Protein AF-A0A949YXH3-F1 (afdb_monomer)

Nearest PDB structures (foldseek):
  6fhy-assembly1_A  TM=4.491E-01  e=3.174E-03  Photorhabdus asymbiotica
  5tik-assembly1_A  TM=2.363E-01  e=3.995E-01  Plasmodium falciparum 3D7
  5tik-assembly4_D  TM=2.570E-01  e=8.028E-01  Plasmodium falciparum 3D7
  5vaw-assembly1_A  TM=3.043E-01  e=2.404E+00  Escherichia coli
  9b45-assembly1_4  TM=2.241E-01  e=6.847E+00  Pseudomonas virus Pa193

Structure (mmCIF, N/CA/C/O backbone):
data_AF-A0A949YXH3-F1
#
_entry.id   AF-A0A949YXH3-F1
#
loop_
_atom_site.group_PDB
_atom_site.id
_atom_site.type_symbol
_atom_site.label_atom_id
_atom_site.label_alt_id
_atom_site.label_comp_id
_atom_site.label_asym_id
_atom_site.label_entity_id
_atom_site.label_seq_id
_atom_site.pdbx_PDB_ins_code
_atom_site.Cartn_x
_atom_site.Cartn_y
_atom_site.Cartn_z
_atom_site.occupancy
_atom_site.B_iso_or_equiv
_atom_site.auth_seq_id
_atom_site.auth_comp_id
_atom_site.auth_asym_id
_atom_site.auth_atom_id
_atom_site.pdbx_PDB_model_num
ATOM 1 N N . MET A 1 1 ? -26.489 -79.133 2.616 1.00 39.44 1 MET A N 1
ATOM 2 C CA . MET A 1 1 ? -25.535 -79.166 1.489 1.00 39.44 1 MET A CA 1
ATOM 3 C C . MET A 1 1 ? -24.830 -77.821 1.471 1.00 39.44 1 MET A C 1
ATOM 5 O O . MET A 1 1 ? -25.499 -76.800 1.529 1.00 39.44 1 MET A O 1
ATOM 9 N N . VAL A 1 2 ? -23.507 -77.860 1.588 1.00 42.06 2 VAL A N 1
ATOM 10 C CA . VAL A 1 2 ? -22.596 -76.738 1.857 1.00 42.06 2 VAL A CA 1
ATOM 11 C C . VAL A 1 2 ? -22.528 -75.800 0.648 1.00 42.06 2 VAL A C 1
ATOM 13 O O . VAL A 1 2 ? -22.359 -76.284 -0.466 1.00 42.06 2 VAL A O 1
ATOM 16 N N . ALA A 1 3 ? -22.613 -74.483 0.858 1.00 42.91 3 ALA A N 1
ATOM 17 C CA . ALA A 1 3 ? -22.234 -73.489 -0.146 1.00 42.91 3 ALA A CA 1
ATOM 18 C C . ALA A 1 3 ? -21.178 -72.547 0.448 1.00 42.91 3 ALA A C 1
ATOM 20 O O . ALA A 1 3 ? -21.369 -71.938 1.498 1.00 42.91 3 ALA A O 1
ATOM 21 N N . HIS A 1 4 ? -20.033 -72.545 -0.227 1.00 44.47 4 HIS A N 1
ATOM 22 C CA . HIS A 1 4 ? -18.761 -71.943 0.135 1.00 44.47 4 HIS A CA 1
ATOM 23 C C . HIS A 1 4 ? -18.796 -70.412 0.237 1.00 44.47 4 HIS A C 1
ATOM 25 O O . HIS A 1 4 ? -19.363 -69.729 -0.614 1.00 44.47 4 HIS A O 1
ATOM 31 N N . LEU A 1 5 ? -18.070 -69.896 1.236 1.00 44.31 5 LEU A N 1
ATOM 32 C CA . LEU A 1 5 ? -17.528 -68.539 1.259 1.00 44.31 5 LEU A CA 1
ATOM 33 C C . LEU A 1 5 ? -16.641 -68.298 0.026 1.00 44.31 5 LEU A C 1
ATOM 35 O O . LEU A 1 5 ? -15.725 -69.081 -0.229 1.00 44.31 5 LEU A O 1
ATOM 39 N N . ALA A 1 6 ? -16.834 -67.164 -0.647 1.00 51.53 6 ALA A N 1
ATOM 40 C CA . ALA A 1 6 ? -15.818 -66.552 -1.497 1.00 51.53 6 ALA A CA 1
ATOM 41 C C . ALA A 1 6 ? -15.397 -65.217 -0.866 1.00 51.53 6 ALA A C 1
ATOM 43 O O . ALA A 1 6 ? -16.169 -64.261 -0.794 1.00 51.53 6 ALA A O 1
ATOM 44 N N . SER A 1 7 ? -14.172 -65.196 -0.345 1.00 47.06 7 SER A N 1
ATOM 45 C CA . SER A 1 7 ? -13.479 -64.024 0.173 1.00 47.06 7 SER A CA 1
ATOM 46 C C . SER A 1 7 ? -12.950 -63.172 -0.985 1.00 47.06 7 SER A C 1
ATOM 48 O O . SER A 1 7 ? -12.217 -63.654 -1.844 1.00 47.06 7 SER A O 1
ATOM 50 N N . PHE A 1 8 ? -13.289 -61.883 -0.995 1.00 46.84 8 PHE A N 1
ATOM 51 C CA . PHE A 1 8 ? -12.644 -60.901 -1.869 1.00 46.84 8 PHE A CA 1
ATOM 52 C C . PHE A 1 8 ? -11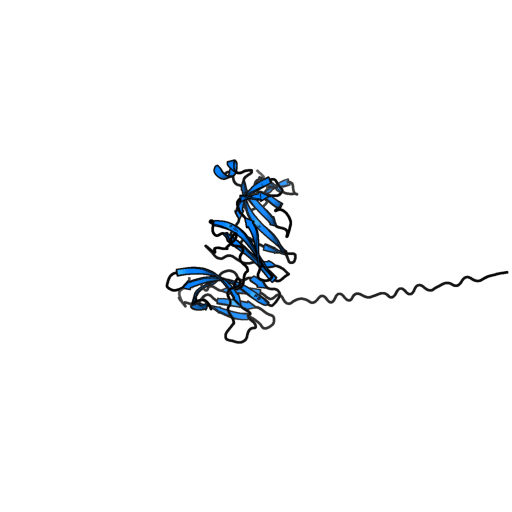.390 -60.339 -1.178 1.00 46.84 8 PHE A C 1
ATOM 54 O O . PHE A 1 8 ? -11.494 -59.863 -0.042 1.00 46.84 8 PHE A O 1
ATOM 61 N N . PRO A 1 9 ? -10.207 -60.351 -1.819 1.00 56.81 9 PRO A N 1
ATOM 62 C CA . PRO A 1 9 ? -9.032 -59.691 -1.274 1.00 56.81 9 PRO A CA 1
ATOM 63 C C . PRO A 1 9 ? -9.148 -58.171 -1.451 1.00 56.81 9 PRO A C 1
ATOM 65 O O . PRO A 1 9 ? -9.361 -57.659 -2.549 1.00 56.81 9 PRO A O 1
ATOM 68 N N . LYS A 1 10 ? -8.985 -57.442 -0.343 1.00 48.56 10 LYS A N 1
ATOM 69 C CA . LYS A 1 10 ? -8.836 -55.984 -0.313 1.00 48.56 10 LYS A CA 1
ATOM 70 C C . LYS A 1 10 ? -7.469 -55.612 -0.899 1.00 48.56 10 LYS A C 1
ATOM 72 O O . LYS A 1 10 ? -6.457 -55.739 -0.217 1.00 48.56 10 LYS A O 1
ATOM 77 N N . MET A 1 11 ? -7.433 -55.145 -2.145 1.00 49.81 11 MET A N 1
ATOM 78 C CA . MET A 1 11 ? -6.260 -54.474 -2.712 1.00 49.81 11 MET A CA 1
ATOM 79 C C . MET A 1 11 ? -6.281 -53.001 -2.283 1.00 49.81 11 MET A C 1
ATOM 81 O O . MET A 1 11 ? -6.922 -52.164 -2.911 1.00 49.81 11 MET A O 1
ATOM 85 N N . PHE A 1 12 ? -5.603 -52.685 -1.179 1.00 44.81 12 PHE A N 1
ATOM 86 C CA . PHE A 1 12 ? -5.239 -51.309 -0.846 1.00 44.81 12 PHE A CA 1
ATOM 87 C C . PHE A 1 12 ? -4.024 -50.920 -1.694 1.00 44.81 12 PHE A C 1
ATOM 89 O O . PHE A 1 12 ? -2.891 -51.271 -1.371 1.00 44.81 12 PHE A O 1
ATOM 96 N N . ALA A 1 13 ? -4.260 -50.219 -2.802 1.00 49.41 13 ALA A N 1
ATOM 97 C CA . ALA A 1 13 ? -3.207 -49.532 -3.536 1.00 49.41 13 ALA A CA 1
ATOM 98 C C . ALA A 1 13 ? -2.768 -48.307 -2.717 1.00 49.41 13 ALA A C 1
ATOM 100 O O . ALA A 1 13 ? -3.469 -47.296 -2.659 1.00 49.41 13 ALA A O 1
ATOM 101 N N . GLY A 1 14 ? -1.632 -48.424 -2.029 1.00 45.03 14 GLY A N 1
ATOM 102 C CA . GLY A 1 14 ? -0.992 -47.313 -1.334 1.00 45.03 14 GLY A CA 1
ATOM 103 C C . GLY A 1 14 ? -0.450 -46.300 -2.340 1.00 45.03 14 GLY A C 1
ATOM 104 O O . GLY A 1 14 ? 0.602 -46.517 -2.934 1.00 45.03 14 GLY A O 1
ATOM 105 N N . PHE A 1 15 ? -1.166 -45.193 -2.530 1.00 49.12 15 PHE A N 1
ATOM 106 C CA . PHE A 1 15 ? -0.639 -44.008 -3.201 1.00 49.12 15 PHE A CA 1
ATOM 107 C C . PHE A 1 15 ? 0.392 -43.347 -2.277 1.00 49.12 15 PHE A C 1
ATOM 109 O O . PHE A 1 15 ? 0.041 -42.659 -1.319 1.00 49.12 15 PHE A O 1
ATOM 116 N N . ALA A 1 16 ? 1.675 -43.579 -2.547 1.00 45.75 16 ALA A N 1
ATOM 117 C CA . ALA A 1 16 ? 2.755 -42.796 -1.966 1.00 45.75 16 ALA A CA 1
ATOM 118 C C . ALA A 1 16 ? 2.702 -41.382 -2.567 1.00 45.75 16 ALA A C 1
ATOM 120 O O . ALA A 1 16 ? 3.122 -41.158 -3.701 1.00 45.75 16 ALA A O 1
ATOM 121 N N . ILE A 1 17 ? 2.141 -40.431 -1.819 1.00 51.44 17 ILE A N 1
ATOM 122 C CA . ILE A 1 17 ? 2.206 -39.006 -2.147 1.00 51.44 17 ILE A CA 1
ATOM 123 C C . ILE A 1 17 ? 3.654 -38.563 -1.915 1.00 51.44 17 ILE A C 1
ATOM 125 O O . ILE A 1 17 ? 4.082 -38.343 -0.784 1.00 51.44 17 ILE A O 1
ATOM 129 N N . VAL A 1 18 ? 4.427 -38.469 -2.995 1.00 45.38 18 VAL A N 1
ATOM 130 C CA . VAL A 1 18 ? 5.741 -37.823 -2.989 1.00 45.38 18 VAL A CA 1
ATOM 131 C C . VAL A 1 18 ? 5.496 -36.318 -2.908 1.00 45.38 18 VAL A C 1
ATOM 133 O O . VAL A 1 18 ? 5.182 -35.673 -3.906 1.00 45.38 18 VAL A O 1
ATOM 136 N N . VAL A 1 19 ? 5.603 -35.754 -1.705 1.00 50.75 19 VAL A N 1
ATOM 137 C CA . VAL A 1 19 ? 5.634 -34.301 -1.504 1.00 50.75 19 VAL A CA 1
ATOM 138 C C . VAL A 1 19 ? 7.000 -33.811 -1.984 1.00 50.75 19 VAL A C 1
ATOM 140 O O . VAL A 1 19 ? 7.975 -33.809 -1.236 1.00 50.75 19 VAL A O 1
ATOM 143 N N . ILE A 1 20 ? 7.094 -33.447 -3.264 1.00 47.12 20 ILE A N 1
ATOM 144 C CA . ILE A 1 20 ? 8.247 -32.713 -3.788 1.00 47.12 20 ILE A CA 1
ATOM 145 C C . ILE A 1 20 ? 8.169 -31.312 -3.183 1.00 47.12 20 ILE A C 1
ATOM 147 O O . ILE A 1 20 ? 7.410 -30.464 -3.647 1.00 47.12 20 ILE A O 1
ATOM 151 N N . ALA A 1 21 ? 8.933 -31.080 -2.117 1.00 43.75 21 ALA A N 1
ATOM 152 C CA . ALA A 1 21 ? 9.175 -29.747 -1.590 1.00 43.75 21 ALA A CA 1
ATOM 153 C C . ALA A 1 21 ? 10.011 -28.966 -2.618 1.00 43.75 21 ALA A C 1
ATOM 155 O O . ALA A 1 21 ? 11.239 -28.964 -2.574 1.00 43.75 21 ALA A O 1
ATOM 156 N N . LEU A 1 22 ? 9.337 -28.347 -3.589 1.00 45.69 22 LEU A N 1
ATOM 157 C CA . LEU A 1 22 ? 9.920 -27.324 -4.447 1.00 45.69 22 LEU A CA 1
ATOM 158 C C . LEU A 1 22 ? 10.328 -26.159 -3.543 1.00 45.69 22 LEU A C 1
ATOM 160 O O . LEU A 1 22 ? 9.495 -25.366 -3.112 1.00 45.69 22 LEU A O 1
ATOM 164 N N . THR A 1 23 ? 11.616 -26.076 -3.221 1.00 46.25 23 THR A N 1
ATOM 165 C CA . THR A 1 23 ? 12.203 -24.886 -2.610 1.00 46.25 23 THR A CA 1
ATOM 166 C C . THR A 1 23 ? 12.128 -23.770 -3.643 1.00 46.25 23 THR A C 1
ATOM 168 O O . THR A 1 23 ? 12.978 -23.674 -4.529 1.00 46.25 23 THR A O 1
ATOM 171 N N . VAL A 1 24 ? 11.062 -22.974 -3.587 1.00 55.22 24 VAL A N 1
ATOM 172 C CA . VAL A 1 24 ? 10.904 -21.798 -4.440 1.00 55.22 24 VAL A CA 1
ATOM 173 C C . VAL A 1 24 ? 12.026 -20.837 -4.058 1.00 55.22 24 VAL A C 1
ATOM 175 O O . VAL A 1 24 ? 12.101 -20.393 -2.913 1.00 55.22 24 VAL A O 1
ATOM 178 N N . ALA A 1 25 ? 12.963 -20.594 -4.975 1.00 60.50 25 ALA A N 1
ATOM 179 C CA . ALA A 1 25 ? 14.026 -19.632 -4.733 1.00 60.50 25 ALA A CA 1
ATOM 180 C C . ALA A 1 25 ? 13.387 -18.262 -4.476 1.00 60.50 25 ALA A C 1
ATOM 182 O O . ALA A 1 25 ? 12.620 -17.774 -5.307 1.00 60.50 25 ALA A O 1
ATOM 183 N N . ALA A 1 26 ? 13.670 -17.673 -3.315 1.00 71.56 26 ALA A N 1
ATOM 184 C CA . ALA A 1 26 ? 13.090 -16.398 -2.930 1.00 71.56 26 ALA A CA 1
ATOM 185 C C . ALA A 1 26 ? 13.666 -15.284 -3.818 1.00 71.56 26 ALA A C 1
ATOM 187 O O . ALA A 1 26 ? 14.864 -14.999 -3.785 1.00 71.56 26 ALA A O 1
ATOM 188 N N . ALA A 1 27 ? 12.815 -14.693 -4.654 1.00 77.19 27 ALA A N 1
ATOM 189 C CA . ALA A 1 27 ? 13.126 -13.469 -5.375 1.00 77.19 27 ALA A CA 1
ATOM 190 C C . ALA A 1 27 ? 12.817 -12.261 -4.477 1.00 77.19 27 ALA A C 1
ATOM 192 O O . ALA A 1 27 ? 11.880 -12.288 -3.678 1.00 77.19 27 ALA A O 1
ATOM 193 N N . HIS A 1 28 ? 13.626 -11.209 -4.589 1.00 86.25 28 HIS A N 1
ATOM 194 C CA . HIS A 1 28 ? 13.533 -10.021 -3.736 1.00 86.25 28 HIS A CA 1
ATOM 195 C C . HIS A 1 28 ? 13.731 -8.747 -4.553 1.00 86.25 28 HIS A C 1
ATOM 197 O O . HIS A 1 28 ? 14.464 -8.754 -5.538 1.00 86.25 28 HIS A O 1
ATOM 203 N N . ALA A 1 29 ? 13.141 -7.639 -4.110 1.00 85.56 29 ALA A N 1
ATOM 204 C CA . ALA A 1 29 ? 13.373 -6.320 -4.687 1.00 85.56 29 ALA A CA 1
ATOM 205 C C . ALA A 1 29 ? 13.578 -5.274 -3.599 1.00 85.56 29 ALA A C 1
ATOM 207 O O . ALA A 1 29 ? 13.014 -5.379 -2.510 1.00 85.56 29 ALA A O 1
ATOM 208 N N . PHE A 1 30 ? 14.423 -4.291 -3.889 1.00 89.69 30 PHE A N 1
ATOM 209 C CA . PHE A 1 30 ? 14.782 -3.231 -2.955 1.00 89.69 30 PHE A CA 1
ATOM 210 C C . PHE A 1 30 ? 15.324 -2.011 -3.702 1.00 89.69 30 PHE A C 1
ATOM 212 O O . PHE A 1 30 ? 15.808 -2.113 -4.832 1.00 89.69 30 PHE A O 1
ATOM 219 N N . VAL A 1 31 ? 15.239 -0.851 -3.056 1.00 84.12 31 VAL A N 1
ATOM 220 C CA . VAL A 1 31 ? 15.798 0.412 -3.547 1.00 84.12 31 VAL A CA 1
ATOM 221 C C . VAL A 1 31 ? 17.093 0.696 -2.797 1.00 84.12 31 VAL A C 1
ATOM 223 O O . VAL A 1 31 ? 17.155 0.531 -1.579 1.00 84.12 31 VAL A O 1
ATOM 226 N N . ILE A 1 32 ? 18.130 1.109 -3.525 1.00 83.81 32 ILE A N 1
ATOM 227 C CA . ILE A 1 32 ? 19.369 1.626 -2.939 1.00 83.81 32 ILE A CA 1
ATOM 228 C C . ILE A 1 32 ? 19.415 3.130 -3.190 1.00 83.81 32 ILE A C 1
ATOM 230 O O . ILE A 1 32 ? 19.441 3.555 -4.347 1.00 83.81 32 ILE A O 1
ATOM 234 N N . THR A 1 33 ? 19.481 3.897 -2.105 1.00 81.56 33 THR A N 1
ATOM 235 C CA . THR A 1 33 ? 19.738 5.341 -2.108 1.00 81.56 33 THR A CA 1
ATOM 236 C C . THR A 1 33 ? 21.110 5.571 -1.473 1.00 81.56 33 THR A C 1
ATOM 238 O O . THR A 1 33 ? 21.260 5.374 -0.267 1.00 81.56 33 THR A O 1
ATOM 241 N N . PRO A 1 34 ? 22.151 5.867 -2.262 1.00 74.44 34 PRO A N 1
ATOM 242 C CA . PRO A 1 34 ? 23.482 6.110 -1.726 1.00 74.44 34 PRO A CA 1
ATOM 243 C C . PRO A 1 34 ? 23.567 7.516 -1.118 1.00 74.44 34 PRO A C 1
ATOM 245 O O . PRO A 1 34 ? 23.634 8.503 -1.845 1.00 74.44 34 PRO A O 1
ATOM 248 N N . ASP A 1 35 ? 23.619 7.598 0.212 1.00 69.19 35 ASP A N 1
ATOM 249 C CA . ASP A 1 35 ? 23.859 8.855 0.927 1.00 69.19 35 ASP A CA 1
ATOM 250 C C . ASP A 1 35 ? 25.365 9.059 1.160 1.00 69.19 35 ASP A C 1
ATOM 252 O O . ASP A 1 35 ? 26.044 8.279 1.834 1.00 69.19 35 ASP A O 1
ATOM 256 N N . GLY A 1 36 ? 25.917 10.116 0.564 1.00 55.28 36 GLY A N 1
ATOM 257 C CA . GLY A 1 36 ? 27.339 10.450 0.617 1.00 55.28 36 GLY A CA 1
ATOM 258 C C . GLY A 1 36 ? 27.732 11.265 1.850 1.00 55.28 36 GLY A C 1
ATOM 259 O O . GLY A 1 36 ? 28.230 12.375 1.697 1.00 55.28 36 GLY A O 1
ATOM 260 N N . GLU A 1 37 ? 27.556 10.751 3.070 1.00 56.97 37 GLU A N 1
ATOM 261 C CA . GLU A 1 37 ? 27.911 11.519 4.284 1.00 56.97 37 GLU A CA 1
ATOM 262 C C . GLU A 1 37 ? 29.432 11.696 4.506 1.00 56.97 37 GLU A C 1
ATOM 264 O O . GLU A 1 37 ? 29.833 12.537 5.305 1.00 56.97 37 GLU A O 1
ATOM 269 N N . ASN A 1 38 ? 30.307 10.977 3.783 1.00 55.44 38 ASN A N 1
ATOM 270 C CA . ASN A 1 38 ? 31.750 10.916 4.094 1.00 55.44 38 ASN A CA 1
ATOM 271 C C . ASN A 1 38 ? 32.718 11.303 2.950 1.00 55.44 38 ASN A C 1
ATOM 273 O O . ASN A 1 38 ? 33.804 10.738 2.831 1.00 55.44 38 ASN A O 1
ATOM 277 N N . GLY A 1 39 ? 32.389 12.318 2.142 1.00 48.25 39 GLY A N 1
ATOM 278 C CA . GLY A 1 39 ? 33.428 13.107 1.446 1.00 48.25 39 GLY A CA 1
ATOM 279 C C . GLY A 1 39 ? 33.761 12.750 -0.008 1.00 48.25 39 GLY A C 1
ATOM 280 O O . GLY A 1 39 ? 34.702 13.313 -0.564 1.00 48.25 39 GLY A O 1
ATOM 281 N N . LEU A 1 40 ? 32.965 11.909 -0.667 1.00 47.56 40 LEU A N 1
ATOM 282 C CA . LEU A 1 40 ? 32.889 11.897 -2.129 1.00 47.56 40 LEU A CA 1
ATOM 283 C C . LEU A 1 40 ? 31.408 11.976 -2.508 1.00 47.56 40 LEU A C 1
ATOM 285 O O . LEU A 1 40 ? 30.709 10.965 -2.502 1.00 47.56 40 LEU A O 1
ATOM 289 N N . HIS A 1 41 ? 30.919 13.193 -2.771 1.00 52.75 41 HIS A N 1
ATOM 290 C CA . HIS A 1 41 ? 29.557 13.438 -3.260 1.00 52.75 41 HIS A CA 1
ATOM 291 C C . HIS A 1 41 ? 29.462 12.943 -4.705 1.00 52.75 41 HIS A C 1
ATOM 293 O O . HIS A 1 41 ? 29.550 13.711 -5.660 1.00 52.75 41 HIS A O 1
ATOM 299 N N . VAL A 1 42 ? 29.394 11.625 -4.874 1.00 56.34 42 VAL A N 1
ATOM 300 C CA . VAL A 1 42 ? 29.001 11.018 -6.139 1.00 56.34 42 VAL A CA 1
ATOM 301 C C . VAL A 1 42 ? 27.483 11.001 -6.112 1.00 56.34 42 VAL A C 1
ATOM 303 O O . VAL A 1 42 ? 26.901 10.161 -5.428 1.00 56.34 42 VAL A O 1
ATOM 306 N N . GLU A 1 43 ? 26.857 11.936 -6.830 1.00 62.66 43 GLU A N 1
ATOM 307 C CA . GLU A 1 43 ? 25.410 11.950 -7.083 1.00 62.66 43 GLU A CA 1
ATOM 308 C C . GLU A 1 43 ? 25.035 10.703 -7.882 1.00 62.66 43 GLU A C 1
ATOM 310 O O . GLU A 1 43 ? 24.920 10.709 -9.106 1.00 62.66 43 GLU A O 1
ATOM 315 N N . THR A 1 44 ? 24.929 9.581 -7.182 1.00 71.12 44 THR A N 1
ATOM 316 C CA . THR A 1 44 ? 24.483 8.332 -7.770 1.00 71.12 44 THR A CA 1
ATOM 317 C C . THR A 1 44 ? 22.967 8.306 -7.613 1.00 71.12 44 THR A C 1
ATOM 319 O O . THR A 1 44 ? 22.483 8.406 -6.485 1.00 71.12 44 THR A O 1
ATOM 322 N N . PRO A 1 45 ? 22.203 8.209 -8.712 1.00 81.94 45 PRO A N 1
ATOM 323 C CA . PRO A 1 45 ? 20.751 8.190 -8.633 1.00 81.94 45 PRO A CA 1
ATOM 324 C C . PRO A 1 45 ? 20.277 6.985 -7.818 1.00 81.94 45 PRO A C 1
ATOM 326 O O . PRO A 1 45 ? 20.845 5.892 -7.930 1.00 81.94 45 PRO A O 1
ATOM 329 N N . SER A 1 46 ? 19.211 7.166 -7.033 1.00 88.81 46 SER A N 1
ATOM 330 C CA . SER A 1 46 ? 18.531 6.046 -6.386 1.00 88.81 46 SER A CA 1
ATOM 331 C C . SER A 1 46 ? 18.082 5.052 -7.450 1.00 88.81 46 SER A C 1
ATOM 333 O O . SER A 1 46 ? 17.555 5.439 -8.497 1.00 88.81 46 SER A O 1
ATOM 335 N N . ALA A 1 47 ? 18.292 3.766 -7.196 1.00 93.19 47 ALA A N 1
ATOM 336 C CA . ALA A 1 47 ? 17.999 2.723 -8.168 1.00 93.19 47 ALA A CA 1
ATOM 337 C C . ALA A 1 47 ? 17.223 1.563 -7.552 1.00 93.19 47 ALA A C 1
ATOM 339 O O . ALA A 1 47 ? 17.474 1.149 -6.419 1.00 93.19 47 ALA A O 1
ATOM 340 N N . LEU A 1 48 ? 16.282 1.040 -8.335 1.00 93.44 48 LEU A N 1
ATOM 341 C CA . LEU A 1 48 ? 15.500 -0.147 -8.029 1.00 93.44 48 LEU A CA 1
ATOM 342 C C . LEU A 1 48 ? 16.241 -1.374 -8.555 1.00 93.44 48 LEU A C 1
ATOM 344 O O . LEU A 1 48 ? 16.576 -1.453 -9.742 1.00 93.44 48 LEU A O 1
ATOM 348 N N . TYR A 1 49 ? 16.450 -2.345 -7.675 1.00 93.50 49 TYR A N 1
ATOM 349 C CA . TYR A 1 49 ? 17.091 -3.609 -7.998 1.00 93.50 49 TYR A CA 1
ATOM 350 C C . TYR A 1 49 ? 16.146 -4.783 -7.755 1.00 93.50 49 TYR A C 1
ATOM 352 O O . TYR A 1 49 ? 15.348 -4.778 -6.817 1.00 93.50 49 TYR A O 1
ATOM 360 N N . ALA A 1 50 ? 16.296 -5.812 -8.584 1.00 92.62 50 ALA A N 1
ATOM 361 C CA . ALA A 1 50 ? 15.683 -7.121 -8.415 1.00 92.62 50 ALA A CA 1
ATOM 362 C C . ALA A 1 50 ? 16.781 -8.171 -8.225 1.00 92.62 50 ALA A C 1
ATOM 364 O O . ALA A 1 50 ? 17.771 -8.188 -8.958 1.00 92.62 50 ALA A O 1
ATOM 365 N N . SER A 1 51 ? 16.604 -9.061 -7.257 1.00 90.06 51 SER A N 1
ATOM 366 C CA . SER A 1 51 ? 17.475 -10.203 -7.001 1.00 90.06 51 SER A CA 1
ATOM 367 C C . SER A 1 51 ? 16.747 -11.495 -7.346 1.00 90.06 51 SER A C 1
ATOM 369 O O . SER A 1 51 ? 15.610 -11.715 -6.925 1.00 90.06 51 SER A O 1
ATOM 371 N N . SER A 1 52 ? 17.418 -12.352 -8.112 1.00 87.56 52 SER A N 1
ATOM 372 C CA . SER A 1 52 ? 16.930 -13.668 -8.523 1.00 87.56 52 SER A CA 1
ATOM 373 C C . SER A 1 52 ? 18.055 -14.704 -8.450 1.00 87.56 52 SER A C 1
ATOM 375 O O . SER A 1 52 ? 19.2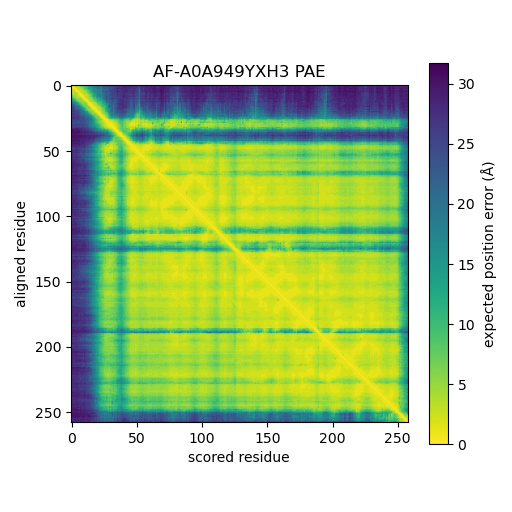05 -14.378 -8.154 1.00 87.56 52 SER A O 1
ATOM 377 N N . THR A 1 53 ? 17.765 -15.956 -8.807 1.00 84.94 53 THR A N 1
ATOM 378 C CA . THR A 1 53 ? 18.792 -17.005 -8.954 1.00 84.94 53 THR A CA 1
ATOM 379 C C . THR A 1 53 ? 19.858 -16.679 -10.004 1.00 84.94 53 THR A C 1
ATOM 381 O O . THR A 1 53 ? 20.943 -17.253 -9.962 1.00 84.94 53 THR A O 1
ATOM 384 N N . LYS A 1 54 ? 19.583 -15.747 -10.928 1.00 85.25 54 LYS A N 1
ATOM 385 C CA . LYS A 1 54 ? 20.539 -15.260 -11.936 1.00 85.25 54 LYS A CA 1
ATOM 386 C C . LYS A 1 54 ? 21.446 -14.139 -11.413 1.00 85.25 54 LYS A C 1
ATOM 388 O O . LYS A 1 54 ? 22.339 -13.702 -12.132 1.00 85.25 54 LYS A O 1
ATOM 393 N N . GLY A 1 55 ? 21.221 -13.679 -10.182 1.00 88.12 55 GLY A N 1
ATOM 394 C CA . GLY A 1 55 ? 21.939 -12.576 -9.557 1.00 88.12 55 GLY A CA 1
ATOM 395 C C . GLY A 1 55 ? 21.100 -11.305 -9.428 1.00 88.12 55 GLY A C 1
ATOM 396 O O . GLY A 1 55 ? 19.875 -11.311 -9.585 1.00 88.12 55 GLY A O 1
ATOM 397 N N . LEU A 1 56 ? 21.793 -10.214 -9.109 1.00 90.62 56 LEU A N 1
ATOM 398 C CA . LEU A 1 56 ? 21.224 -8.888 -8.906 1.00 90.62 56 LEU A CA 1
ATOM 399 C C . LEU A 1 56 ? 21.152 -8.124 -10.234 1.00 90.62 56 LEU A C 1
ATOM 401 O O . LEU A 1 56 ? 22.150 -8.014 -10.941 1.00 90.62 56 LEU A O 1
ATOM 405 N N . THR A 1 57 ? 19.989 -7.560 -10.549 1.00 90.19 57 THR A N 1
ATOM 406 C CA . THR A 1 57 ? 19.739 -6.784 -11.770 1.00 90.19 57 THR A CA 1
ATOM 407 C C . THR A 1 57 ? 19.230 -5.395 -11.405 1.00 90.19 57 THR A C 1
ATOM 409 O O . THR A 1 57 ? 18.278 -5.266 -10.636 1.00 90.19 57 THR A O 1
ATOM 412 N N . LYS A 1 58 ? 19.846 -4.346 -11.967 1.00 92.31 58 LYS A N 1
ATOM 413 C CA . LYS A 1 58 ? 19.302 -2.984 -11.895 1.00 92.31 58 LYS A CA 1
ATOM 414 C C . LYS A 1 58 ? 18.113 -2.885 -12.846 1.00 92.31 58 LYS A C 1
ATOM 416 O O . LYS A 1 58 ? 18.283 -3.070 -14.047 1.00 92.31 58 LYS A O 1
ATOM 421 N N . VAL A 1 59 ? 16.939 -2.583 -12.307 1.00 92.94 59 VAL A N 1
ATOM 422 C CA . VAL A 1 59 ? 15.686 -2.506 -13.068 1.00 92.94 59 VAL A CA 1
ATOM 423 C C . VAL A 1 59 ? 15.498 -1.103 -13.638 1.00 92.94 59 VAL A C 1
ATOM 425 O O . VAL A 1 59 ? 15.264 -0.939 -14.833 1.00 92.94 59 VAL A O 1
ATOM 428 N N . LEU A 1 60 ? 15.642 -0.079 -12.793 1.00 94.44 60 LEU A N 1
ATOM 429 C CA . LEU A 1 60 ? 15.513 1.335 -13.160 1.00 94.44 60 LEU A CA 1
ATOM 430 C C . LEU A 1 60 ? 16.188 2.236 -12.117 1.00 94.44 60 LEU A C 1
ATOM 432 O O . LEU A 1 60 ? 16.642 1.765 -11.077 1.00 94.44 60 LEU A O 1
ATOM 436 N N . GLU A 1 61 ? 16.269 3.530 -12.407 1.00 94.56 61 GLU A N 1
ATOM 437 C CA . GLU A 1 61 ? 16.870 4.551 -11.540 1.00 94.56 61 GLU A CA 1
ATOM 438 C C . GLU A 1 61 ? 16.080 5.866 -11.633 1.00 94.56 61 GLU A C 1
ATOM 440 O O . GLU A 1 61 ? 15.262 6.037 -12.545 1.00 94.56 61 GLU A O 1
ATOM 445 N N . THR A 1 62 ? 16.300 6.791 -10.700 1.00 94.44 62 THR A N 1
ATOM 446 C CA . THR A 1 62 ? 15.752 8.152 -10.792 1.00 94.44 62 THR A CA 1
ATOM 447 C C . THR A 1 62 ? 16.268 8.866 -12.052 1.00 94.44 62 THR A C 1
ATOM 449 O O . THR A 1 62 ? 17.281 8.501 -12.645 1.00 94.44 62 THR A O 1
ATOM 452 N N . GLY A 1 63 ? 15.509 9.840 -12.552 1.00 94.19 63 GLY A N 1
ATOM 453 C CA . GLY A 1 63 ? 15.729 10.496 -13.844 1.00 94.19 63 GLY A CA 1
ATOM 454 C C . GLY A 1 63 ? 15.181 9.724 -15.053 1.00 94.19 63 GLY A C 1
ATOM 455 O O . GLY A 1 63 ? 15.144 10.259 -16.161 1.00 94.19 63 GLY A O 1
ATOM 456 N N . LYS A 1 64 ? 14.707 8.477 -14.892 1.00 94.25 64 LYS A N 1
ATOM 457 C CA . LYS A 1 64 ? 14.020 7.766 -15.985 1.00 94.25 64 LYS A CA 1
ATOM 458 C C . LYS A 1 64 ? 12.669 8.408 -16.292 1.00 94.25 64 LYS A C 1
ATOM 460 O O . LYS A 1 64 ? 11.929 8.792 -15.389 1.00 94.25 64 LYS A O 1
ATOM 465 N N . ARG A 1 65 ? 12.334 8.483 -17.582 1.00 94.19 65 ARG A N 1
ATOM 466 C CA . ARG A 1 65 ? 11.039 8.988 -18.055 1.00 94.19 65 ARG A CA 1
ATOM 467 C C . ARG A 1 65 ? 9.928 7.968 -17.845 1.00 94.19 65 ARG A C 1
ATOM 469 O O . ARG A 1 65 ? 10.138 6.778 -18.072 1.00 94.19 65 ARG A O 1
ATOM 476 N N . VAL A 1 66 ? 8.741 8.453 -17.489 1.00 93.44 66 VAL A N 1
ATOM 477 C CA . VAL A 1 66 ? 7.535 7.622 -17.343 1.00 93.44 66 VAL A CA 1
ATOM 478 C C . VAL A 1 66 ? 6.606 7.749 -18.567 1.00 93.44 66 VAL A C 1
ATOM 480 O O . VAL A 1 66 ? 6.615 8.794 -19.223 1.00 93.44 66 VAL A O 1
ATOM 483 N N . PRO A 1 67 ? 5.780 6.731 -18.894 1.00 84.31 67 PRO A N 1
ATOM 484 C CA . PRO A 1 67 ? 4.942 6.721 -20.105 1.00 84.31 67 PRO A CA 1
ATOM 485 C C . PRO A 1 67 ? 3.969 7.901 -20.252 1.00 84.31 67 PRO A C 1
ATOM 487 O O . PRO A 1 67 ? 3.671 8.317 -21.367 1.00 84.31 67 PRO A O 1
ATOM 490 N N . ALA A 1 68 ? 3.499 8.467 -19.139 1.00 84.44 68 ALA A N 1
ATOM 491 C CA . ALA A 1 68 ? 2.586 9.613 -19.110 1.00 84.44 68 ALA A CA 1
ATOM 492 C C . ALA A 1 68 ? 3.307 10.974 -18.979 1.00 84.44 68 ALA A C 1
ATOM 494 O O . ALA A 1 68 ? 2.689 11.982 -18.629 1.00 84.44 68 ALA A O 1
ATOM 495 N N . GLY A 1 69 ? 4.613 11.003 -19.259 1.00 90.31 69 GLY A N 1
ATOM 496 C CA . GLY A 1 69 ? 5.450 12.196 -19.186 1.00 90.31 69 GLY A CA 1
ATOM 497 C C . GLY A 1 69 ? 5.970 12.501 -17.780 1.00 90.31 69 GLY A C 1
ATOM 498 O O . GLY A 1 69 ? 5.403 12.085 -16.771 1.00 90.31 69 GLY A O 1
ATOM 499 N N . GLY A 1 70 ? 7.065 13.258 -17.737 1.00 95.06 70 GLY A N 1
ATOM 500 C CA . GLY A 1 70 ? 7.832 13.512 -16.522 1.00 95.06 70 GLY A CA 1
ATOM 501 C C . GLY A 1 70 ? 8.941 12.488 -16.286 1.00 95.06 70 GLY A C 1
ATOM 502 O O . GLY A 1 70 ? 9.133 11.551 -17.067 1.00 95.06 70 GLY A O 1
ATOM 503 N N . GLU A 1 71 ? 9.683 12.701 -15.206 1.00 96.94 71 GLU A N 1
ATOM 504 C CA . GLU A 1 71 ? 10.835 11.898 -14.797 1.00 96.94 71 GLU A CA 1
ATOM 505 C C . GLU A 1 71 ? 10.680 11.450 -13.343 1.00 96.94 71 GLU A C 1
ATOM 507 O O . GLU A 1 71 ? 10.102 12.164 -12.520 1.00 96.94 71 GLU A O 1
ATOM 512 N N . ILE A 1 72 ? 11.179 10.257 -13.027 1.00 97.06 72 ILE A N 1
ATOM 513 C CA . ILE A 1 72 ? 11.175 9.724 -11.664 1.00 97.06 72 ILE A CA 1
ATOM 514 C C . ILE A 1 72 ? 12.129 10.565 -10.809 1.00 97.06 72 ILE A C 1
ATOM 516 O O . ILE A 1 72 ? 13.338 10.530 -11.010 1.00 97.06 72 ILE A O 1
ATOM 520 N N . ALA A 1 73 ? 11.590 11.305 -9.850 1.00 96.56 73 ALA A N 1
ATOM 521 C CA . ALA A 1 73 ? 12.350 12.070 -8.871 1.00 96.56 73 ALA A CA 1
ATOM 522 C C . ALA A 1 73 ? 12.727 11.227 -7.642 1.00 96.56 73 ALA A C 1
ATOM 524 O O . ALA A 1 73 ? 13.793 11.440 -7.078 1.00 96.56 73 ALA A O 1
ATOM 525 N N . ASP A 1 74 ? 11.874 10.274 -7.251 1.00 96.44 74 ASP A N 1
ATOM 526 C CA . ASP A 1 74 ? 12.109 9.383 -6.108 1.00 96.44 74 ASP A CA 1
ATOM 527 C C . ASP A 1 74 ? 11.424 8.020 -6.302 1.00 96.44 74 ASP A C 1
ATOM 529 O O . ASP A 1 74 ? 10.445 7.901 -7.049 1.00 96.44 74 ASP A O 1
ATOM 533 N N . LEU A 1 75 ? 11.941 6.997 -5.623 1.00 96.25 75 LEU A N 1
ATOM 534 C CA . LEU A 1 75 ? 11.471 5.615 -5.662 1.00 96.25 75 LEU A CA 1
ATOM 535 C C . LEU A 1 75 ? 10.983 5.189 -4.276 1.00 96.25 75 LEU A C 1
ATOM 537 O O . LEU A 1 75 ? 11.743 5.174 -3.313 1.00 96.25 75 LEU A O 1
ATOM 541 N N . GLY A 1 76 ? 9.714 4.804 -4.197 1.00 94.50 76 GLY A N 1
ATOM 542 C CA . GLY A 1 76 ? 9.110 4.216 -3.009 1.00 94.50 76 GLY A CA 1
ATOM 543 C C . GLY A 1 76 ? 9.465 2.742 -2.834 1.00 94.50 76 GLY A C 1
ATOM 544 O O . GLY A 1 76 ? 10.184 2.137 -3.635 1.00 94.50 76 GLY A O 1
ATOM 545 N N . ASN A 1 77 ? 8.920 2.138 -1.781 1.00 93.19 77 ASN A N 1
ATOM 546 C CA . ASN A 1 77 ? 9.176 0.731 -1.484 1.00 93.19 77 ASN A CA 1
ATOM 547 C C . ASN A 1 77 ? 8.528 -0.187 -2.539 1.00 93.19 77 ASN A C 1
ATOM 549 O O . ASN A 1 77 ? 7.311 -0.104 -2.744 1.00 93.19 77 ASN A O 1
ATOM 553 N N . PRO A 1 78 ? 9.297 -1.084 -3.185 1.00 95.75 78 PRO A N 1
ATOM 554 C CA . PRO A 1 78 ? 8.752 -2.018 -4.152 1.00 95.75 78 PRO A CA 1
ATOM 555 C C . PRO A 1 78 ? 8.119 -3.228 -3.469 1.00 95.75 78 PRO A C 1
ATOM 557 O O . PRO A 1 78 ? 8.563 -3.674 -2.410 1.00 95.75 78 PRO A O 1
ATOM 560 N N . ALA A 1 79 ? 7.135 -3.811 -4.139 1.00 95.12 79 ALA A N 1
ATOM 561 C CA . ALA A 1 79 ? 6.606 -5.130 -3.852 1.00 95.12 79 ALA A CA 1
ATOM 562 C C . ALA A 1 79 ? 6.729 -6.020 -5.095 1.00 95.12 79 ALA A C 1
ATOM 564 O O . ALA A 1 79 ? 6.623 -5.551 -6.230 1.00 95.12 79 ALA A O 1
ATOM 565 N N . LEU A 1 80 ? 6.990 -7.304 -4.863 1.00 94.69 80 LEU A N 1
ATOM 566 C CA . LEU A 1 80 ? 7.162 -8.312 -5.903 1.00 94.69 80 LEU A CA 1
ATOM 567 C C . LEU A 1 80 ? 5.886 -9.145 -6.014 1.00 94.69 80 LEU A C 1
ATOM 569 O O . LEU A 1 80 ? 5.448 -9.735 -5.026 1.00 94.69 80 LEU A O 1
ATOM 573 N N . ALA A 1 81 ? 5.313 -9.194 -7.211 1.00 94.88 81 ALA A N 1
ATOM 574 C CA . ALA A 1 81 ? 4.163 -10.020 -7.524 1.00 94.88 81 ALA A CA 1
ATOM 575 C C . ALA A 1 81 ? 4.564 -11.476 -7.840 1.00 94.88 81 ALA A C 1
ATOM 577 O O . ALA A 1 81 ? 5.725 -11.741 -8.172 1.00 94.88 81 ALA A O 1
ATOM 578 N N . PRO A 1 82 ? 3.626 -12.443 -7.743 1.00 91.75 82 PRO A N 1
ATOM 579 C CA . PRO A 1 82 ? 3.913 -13.860 -7.987 1.00 91.75 82 PRO A CA 1
ATOM 580 C C . PRO A 1 82 ? 4.462 -14.177 -9.385 1.00 91.75 82 PRO A C 1
ATOM 582 O O . PRO A 1 82 ? 5.199 -15.147 -9.552 1.00 91.75 82 PRO A O 1
ATOM 585 N N . ASP A 1 83 ? 4.118 -13.368 -10.385 1.00 91.69 83 ASP A N 1
ATOM 586 C CA . ASP A 1 83 ? 4.590 -13.483 -11.769 1.00 91.69 83 ASP A CA 1
ATOM 587 C C . ASP A 1 83 ? 5.999 -12.889 -11.988 1.00 91.69 83 ASP A C 1
ATOM 589 O O . ASP A 1 83 ? 6.559 -13.005 -13.077 1.00 91.69 83 ASP A O 1
ATOM 593 N N . GLY A 1 84 ? 6.598 -12.292 -10.953 1.00 92.44 84 GLY A N 1
ATOM 594 C CA . GLY A 1 84 ? 7.905 -11.640 -11.009 1.00 92.44 84 GLY A CA 1
ATOM 595 C C . GLY A 1 84 ? 7.848 -10.141 -11.308 1.00 92.44 84 GLY A C 1
ATOM 596 O O . GLY A 1 84 ? 8.891 -9.483 -11.286 1.00 92.44 84 GLY A O 1
ATOM 597 N N . THR A 1 85 ? 6.659 -9.596 -11.554 1.00 94.56 85 THR A N 1
ATOM 598 C CA . THR A 1 85 ? 6.446 -8.172 -11.798 1.00 94.56 85 THR A CA 1
ATOM 599 C C . THR A 1 85 ? 6.703 -7.361 -10.526 1.00 94.56 85 THR A C 1
ATOM 601 O O . THR A 1 85 ? 6.346 -7.767 -9.419 1.00 94.56 85 THR A O 1
ATOM 604 N N . LEU A 1 86 ? 7.330 -6.193 -10.662 1.00 96.25 86 LEU A N 1
ATOM 605 C CA . LEU A 1 86 ? 7.533 -5.251 -9.564 1.00 96.25 86 LEU A CA 1
ATOM 606 C C . LEU A 1 86 ? 6.508 -4.130 -9.623 1.00 96.25 86 LEU A C 1
ATOM 608 O O . LEU A 1 86 ? 6.369 -3.467 -10.648 1.00 96.25 86 LEU A O 1
ATOM 612 N N . VAL A 1 87 ? 5.870 -3.865 -8.489 1.00 97.00 87 VAL A N 1
ATOM 613 C CA . VAL A 1 87 ? 4.947 -2.745 -8.298 1.00 97.00 87 VAL A CA 1
ATOM 614 C C . VAL A 1 87 ? 5.518 -1.830 -7.227 1.00 97.00 87 VAL A C 1
ATOM 616 O O . VAL A 1 87 ? 5.994 -2.301 -6.197 1.00 97.00 87 VAL A O 1
ATOM 619 N N . PHE A 1 88 ? 5.509 -0.521 -7.452 1.00 96.88 88 PHE A N 1
ATOM 620 C CA . PHE A 1 88 ? 6.116 0.435 -6.527 1.00 96.88 88 PHE A CA 1
ATOM 621 C C . PHE A 1 88 ? 5.493 1.827 -6.655 1.00 96.88 88 PHE A C 1
ATOM 623 O O . PHE A 1 88 ? 4.960 2.207 -7.701 1.00 96.88 88 PHE A O 1
ATOM 630 N N . GLY A 1 89 ? 5.566 2.600 -5.572 1.00 96.38 89 GLY A N 1
ATOM 631 C CA . GLY A 1 89 ? 5.318 4.036 -5.620 1.00 96.38 89 GLY A CA 1
ATOM 632 C C . GLY A 1 89 ? 6.499 4.763 -6.260 1.00 96.38 89 GLY A C 1
ATOM 633 O O . GLY A 1 89 ? 7.646 4.423 -5.993 1.00 96.38 89 GLY A O 1
ATOM 634 N N . ALA A 1 90 ? 6.253 5.786 -7.071 1.00 97.38 90 ALA A N 1
ATOM 635 C CA . ALA A 1 90 ? 7.297 6.668 -7.588 1.00 97.38 90 ALA A CA 1
ATOM 636 C C . ALA A 1 90 ? 6.852 8.126 -7.519 1.00 97.38 90 ALA A C 1
ATOM 638 O O . ALA A 1 90 ? 5.741 8.457 -7.940 1.00 97.38 90 ALA A O 1
ATOM 639 N N . LEU A 1 91 ? 7.725 9.003 -7.029 1.00 97.50 91 LEU A N 1
ATOM 640 C CA . LEU A 1 91 ? 7.515 10.441 -7.118 1.00 97.50 91 LEU A CA 1
ATOM 641 C C . LEU A 1 91 ? 7.924 10.885 -8.518 1.00 97.50 91 LEU A C 1
ATOM 643 O O . LEU A 1 91 ? 9.084 10.755 -8.896 1.00 97.50 91 LEU A O 1
ATOM 647 N N . VAL A 1 92 ? 6.985 11.409 -9.296 1.00 97.50 92 VAL A N 1
ATOM 648 C CA . VAL A 1 92 ? 7.229 11.862 -10.668 1.00 97.50 92 VAL A CA 1
ATOM 649 C C . VAL A 1 92 ? 7.239 13.383 -10.704 1.00 97.50 92 VAL A C 1
ATOM 651 O O . VAL A 1 92 ? 6.291 14.022 -10.250 1.00 97.50 92 VAL A O 1
ATOM 654 N N . ASN A 1 93 ? 8.290 13.964 -11.282 1.00 97.56 93 ASN A N 1
ATOM 655 C CA . ASN A 1 93 ? 8.344 15.377 -11.635 1.00 97.56 93 ASN A CA 1
ATOM 656 C C . ASN A 1 93 ? 7.851 15.562 -13.071 1.00 97.56 93 ASN A C 1
ATOM 658 O O . ASN A 1 93 ? 8.511 15.142 -14.023 1.00 97.56 93 ASN A O 1
ATOM 662 N N . ASN A 1 94 ? 6.706 16.218 -13.236 1.00 96.19 94 ASN A N 1
ATOM 663 C CA . ASN A 1 94 ? 6.184 16.599 -14.540 1.00 96.19 94 ASN A CA 1
ATOM 664 C C . ASN A 1 94 ? 6.051 18.123 -14.620 1.00 96.19 94 ASN A C 1
ATOM 666 O O . ASN A 1 94 ? 5.154 18.706 -14.011 1.00 96.19 94 ASN A O 1
ATOM 670 N N . ALA A 1 95 ? 6.964 18.763 -15.356 1.00 94.62 95 ALA A N 1
ATOM 671 C CA . ALA A 1 95 ? 7.013 20.216 -15.532 1.00 94.62 95 ALA A CA 1
ATOM 672 C C . ALA A 1 95 ? 7.003 21.006 -14.202 1.00 94.62 95 ALA A C 1
ATOM 674 O O . ALA A 1 95 ? 6.329 22.027 -14.076 1.00 94.62 95 ALA A O 1
ATOM 675 N N . GLY A 1 96 ? 7.735 20.521 -13.192 1.00 94.75 96 GLY A N 1
ATOM 676 C CA . GLY A 1 96 ? 7.839 21.146 -11.869 1.00 94.75 96 GLY A CA 1
ATOM 677 C C . GLY A 1 96 ? 6.761 20.708 -10.874 1.00 94.75 96 GLY A C 1
ATOM 678 O O . GLY A 1 96 ? 6.851 21.048 -9.696 1.00 94.75 96 GLY A O 1
ATOM 679 N N . LYS A 1 97 ? 5.760 19.932 -11.307 1.00 96.44 97 LYS A N 1
ATOM 680 C CA . LYS A 1 97 ? 4.767 19.328 -10.415 1.00 96.44 97 LYS A CA 1
ATOM 681 C C . LYS A 1 97 ? 5.250 17.951 -9.961 1.00 96.44 97 LYS A C 1
ATOM 683 O O . LYS A 1 97 ? 5.388 17.049 -10.786 1.00 96.44 97 LYS A O 1
ATOM 688 N N . LEU A 1 98 ? 5.457 17.797 -8.655 1.00 96.50 98 LEU A N 1
ATOM 689 C CA . LEU A 1 98 ? 5.773 16.520 -8.014 1.00 96.50 98 LEU A CA 1
ATOM 690 C C . LEU A 1 98 ? 4.486 15.782 -7.633 1.00 96.50 98 LEU A C 1
ATOM 692 O O . LEU A 1 98 ? 3.616 16.348 -6.970 1.00 96.50 98 LEU A O 1
ATOM 696 N N . GLU A 1 99 ? 4.360 14.528 -8.055 1.00 96.12 99 GLU A N 1
ATOM 697 C CA . GLU A 1 99 ? 3.186 13.696 -7.783 1.00 96.12 99 GLU A CA 1
ATOM 698 C C . GLU A 1 99 ? 3.581 12.229 -7.610 1.00 96.12 99 GLU A C 1
ATOM 700 O O . GLU A 1 99 ? 4.292 11.674 -8.448 1.00 96.12 99 GLU A O 1
ATOM 705 N N . TRP A 1 100 ? 3.110 11.597 -6.532 1.00 96.69 100 TRP A N 1
ATOM 706 C CA . TRP A 1 100 ? 3.271 10.159 -6.346 1.00 96.69 100 TRP A CA 1
ATOM 707 C C . TRP A 1 100 ? 2.349 9.397 -7.295 1.00 96.69 100 TRP A C 1
ATOM 709 O O . TRP A 1 100 ? 1.159 9.695 -7.412 1.00 96.69 100 TRP A O 1
ATOM 719 N N . ARG A 1 101 ? 2.905 8.389 -7.961 1.00 96.25 101 ARG A N 1
ATOM 720 C CA . ARG A 1 101 ? 2.193 7.478 -8.858 1.00 96.25 101 ARG A CA 1
ATOM 721 C C . ARG A 1 101 ? 2.509 6.042 -8.503 1.00 96.25 101 ARG A C 1
ATOM 723 O O . ARG A 1 101 ? 3.544 5.763 -7.904 1.00 96.25 101 ARG A O 1
ATOM 730 N N . LEU A 1 102 ? 1.627 5.142 -8.917 1.00 96.12 102 LEU A N 1
ATOM 731 C CA . LEU A 1 102 ? 1.852 3.714 -8.799 1.00 96.12 102 LEU A CA 1
ATOM 732 C C . LEU A 1 102 ? 2.286 3.146 -10.142 1.00 96.12 102 LEU A C 1
ATOM 734 O O . LEU A 1 102 ? 1.559 3.262 -11.132 1.00 96.12 102 LEU A O 1
ATOM 738 N N . LEU A 1 103 ? 3.484 2.576 -10.171 1.00 96.88 103 LEU A N 1
ATOM 739 C CA . LEU A 1 103 ? 4.126 2.075 -11.375 1.00 96.88 103 LEU A CA 1
ATOM 740 C C . LEU A 1 103 ? 4.367 0.572 -11.277 1.00 96.88 103 LEU A C 1
ATOM 742 O O . LEU A 1 103 ? 4.494 0.012 -10.189 1.00 96.88 103 LEU A O 1
ATOM 746 N N . GLU A 1 104 ? 4.443 -0.047 -12.445 1.00 96.12 104 GLU A N 1
ATOM 747 C CA . GLU A 1 104 ? 4.695 -1.464 -12.643 1.00 96.12 104 GLU A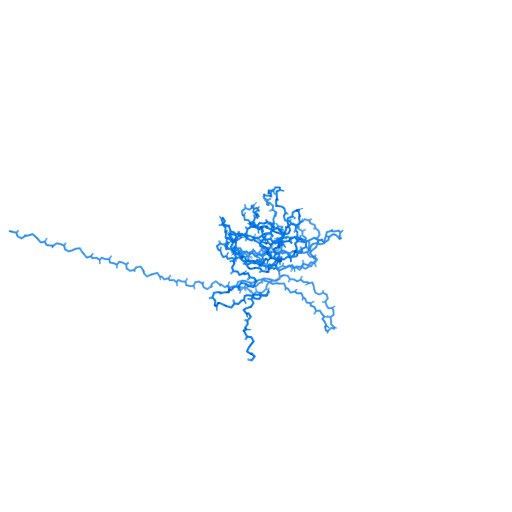 CA 1
ATOM 748 C C . GLU A 1 104 ? 5.846 -1.651 -13.633 1.00 96.12 104 GLU A C 1
ATOM 750 O O . GLU A 1 104 ? 5.955 -0.917 -14.624 1.00 96.12 104 GLU A O 1
ATOM 755 N N . VAL A 1 105 ? 6.700 -2.637 -13.372 1.00 95.81 105 VAL A N 1
ATOM 756 C CA . VAL A 1 105 ? 7.785 -3.021 -14.266 1.00 95.81 105 VAL A CA 1
ATOM 757 C C . VAL A 1 105 ? 8.046 -4.526 -14.220 1.00 95.81 105 VAL A C 1
ATOM 759 O O . VAL A 1 105 ? 8.212 -5.101 -13.148 1.00 95.81 105 VAL A O 1
ATOM 762 N N . ASP A 1 106 ? 8.148 -5.156 -15.392 1.00 93.75 106 ASP A N 1
ATOM 763 C CA . ASP A 1 106 ? 8.635 -6.534 -15.516 1.00 93.75 106 ASP A CA 1
ATOM 764 C C . ASP A 1 106 ? 10.171 -6.525 -15.651 1.00 93.75 106 ASP A C 1
ATOM 766 O O . ASP A 1 106 ? 10.690 -6.102 -16.697 1.00 93.75 106 ASP A O 1
ATOM 770 N N . PRO A 1 107 ? 10.922 -6.989 -14.633 1.00 90.81 107 PRO A N 1
ATOM 771 C CA . PRO A 1 107 ? 12.383 -7.016 -14.674 1.00 90.81 107 PRO A CA 1
ATOM 772 C C . PRO A 1 107 ? 12.945 -8.006 -15.707 1.00 90.81 107 PRO A C 1
ATOM 774 O O . PRO A 1 107 ? 14.132 -7.936 -16.022 1.00 90.81 107 PRO A O 1
ATOM 777 N N . ASN A 1 108 ? 12.127 -8.922 -16.237 1.00 87.69 108 ASN A N 1
ATOM 778 C CA . ASN A 1 108 ? 12.522 -9.884 -17.266 1.00 87.69 108 ASN A CA 1
ATOM 779 C C . ASN A 1 108 ? 12.219 -9.397 -18.690 1.00 87.69 108 ASN A C 1
ATOM 781 O O . ASN A 1 108 ? 12.628 -10.054 -19.653 1.00 87.69 108 ASN A O 1
ATOM 785 N N . SER A 1 109 ? 11.524 -8.265 -18.841 1.00 87.06 109 SER A N 1
ATOM 786 C CA . SER A 1 109 ? 11.213 -7.707 -20.155 1.00 87.06 109 SER A CA 1
ATOM 787 C C . SER A 1 109 ? 12.490 -7.266 -20.893 1.00 87.06 109 SER A C 1
ATOM 789 O O . SER A 1 109 ? 13.412 -6.718 -20.277 1.00 87.06 109 SER A O 1
ATOM 791 N N . PRO A 1 110 ? 12.598 -7.514 -22.216 1.00 82.31 110 PRO A N 1
ATOM 792 C CA . PRO A 1 110 ? 13.760 -7.080 -22.978 1.00 82.31 110 PRO A CA 1
ATOM 793 C C . PRO A 1 110 ? 13.845 -5.546 -22.986 1.00 82.31 110 PRO A C 1
ATOM 795 O O . PRO A 1 110 ? 12.814 -4.876 -23.024 1.00 82.31 110 PRO A O 1
ATOM 798 N N . PRO A 1 111 ? 15.054 -4.960 -23.002 1.00 76.75 111 PRO A N 1
ATOM 799 C CA . PRO A 1 111 ? 15.202 -3.521 -23.142 1.00 76.75 111 PRO A CA 1
ATOM 800 C C . PRO A 1 111 ? 14.550 -2.990 -24.437 1.00 76.75 111 PRO A C 1
ATOM 802 O O . PRO A 1 111 ? 14.708 -3.611 -25.491 1.00 76.75 111 PRO A O 1
ATOM 805 N N . PRO A 1 112 ? 13.899 -1.814 -24.400 1.00 78.94 112 PRO A N 1
ATOM 806 C CA . PRO A 1 112 ? 13.734 -0.953 -23.231 1.00 78.94 112 PRO A CA 1
ATOM 807 C C . PRO A 1 112 ? 12.716 -1.523 -22.231 1.00 78.94 112 PRO A C 1
ATOM 809 O O . PRO A 1 112 ? 11.617 -1.907 -22.615 1.00 78.94 112 PRO A O 1
ATOM 812 N N . VAL A 1 113 ? 13.088 -1.525 -20.945 1.00 76.12 113 VAL A N 1
ATOM 813 C CA . VAL A 1 113 ? 12.247 -2.012 -19.841 1.00 76.12 113 VAL A CA 1
ATOM 814 C C . VAL A 1 113 ? 10.876 -1.335 -19.892 1.00 76.12 113 VAL A C 1
ATOM 816 O O . VAL A 1 113 ? 10.776 -0.103 -19.909 1.00 76.12 113 VAL A O 1
ATOM 819 N N . HIS A 1 114 ? 9.817 -2.142 -19.929 1.00 84.75 114 HIS A N 1
ATOM 820 C CA . HIS A 1 114 ? 8.454 -1.649 -20.085 1.00 84.75 114 HIS A CA 1
ATOM 821 C C . HIS A 1 114 ? 7.879 -1.194 -18.742 1.00 84.75 114 HIS A C 1
ATOM 823 O O . HIS A 1 114 ? 7.238 -1.961 -18.030 1.00 84.75 114 HIS A O 1
ATOM 829 N N . LEU A 1 115 ? 8.101 0.079 -18.419 1.00 93.44 115 LEU A N 1
ATOM 830 C CA . LEU A 1 115 ? 7.442 0.765 -17.310 1.00 93.44 115 LEU A CA 1
ATOM 831 C C . LEU A 1 115 ? 5.990 1.093 -17.682 1.00 93.44 115 LEU A C 1
ATOM 833 O O . LEU A 1 115 ? 5.738 1.593 -18.781 1.00 93.44 115 LEU A O 1
ATOM 837 N N . LYS A 1 116 ? 5.040 0.849 -16.778 1.00 94.44 116 LYS A N 1
ATOM 838 C CA . LYS A 1 116 ? 3.610 1.166 -16.951 1.00 94.44 116 LYS A CA 1
ATOM 839 C C . LYS A 1 116 ? 3.031 1.772 -15.674 1.00 94.44 116 LYS A C 1
ATOM 841 O O . LYS A 1 116 ? 3.593 1.601 -14.598 1.00 94.44 116 LYS A O 1
ATOM 846 N N . GLU A 1 117 ? 1.916 2.495 -15.781 1.00 94.69 117 GLU A N 1
ATOM 847 C CA . GLU A 1 117 ? 1.142 2.876 -14.592 1.00 94.69 117 GLU A CA 1
ATOM 848 C C . GLU A 1 117 ? 0.316 1.668 -14.137 1.00 94.69 117 GLU A C 1
ATOM 850 O O . GLU A 1 117 ? -0.475 1.138 -14.917 1.00 94.69 117 GLU A O 1
ATOM 855 N N . ALA A 1 118 ? 0.481 1.245 -12.884 1.00 95.00 118 ALA A N 1
ATOM 856 C CA . ALA A 1 118 ? -0.117 0.013 -12.363 1.00 95.00 118 ALA A CA 1
ATOM 857 C C . ALA A 1 118 ? -1.654 0.046 -12.383 1.00 95.00 118 ALA A C 1
ATOM 859 O O . ALA A 1 118 ? -2.306 -0.973 -12.555 1.00 95.00 118 ALA A O 1
ATOM 860 N N . LEU A 1 119 ? -2.245 1.237 -12.241 1.00 93.44 119 LEU A N 1
ATOM 861 C CA . LEU A 1 119 ? -3.699 1.433 -12.272 1.00 93.44 119 LEU A CA 1
ATOM 862 C C . LEU A 1 119 ? -4.211 1.858 -13.659 1.00 93.44 119 LEU A C 1
ATOM 864 O O . LEU A 1 119 ? -5.360 2.292 -13.792 1.00 93.44 119 LEU A O 1
ATOM 868 N N . SER A 1 120 ? -3.372 1.784 -14.700 1.00 87.94 120 SER A N 1
ATOM 869 C CA . SER A 1 120 ? -3.813 2.088 -16.063 1.00 87.94 120 SER A CA 1
ATOM 870 C C . SER A 1 120 ? -4.824 1.038 -16.527 1.00 87.94 120 SER A C 1
ATOM 872 O O . SER A 1 120 ? -4.562 -0.157 -16.498 1.00 87.94 120 SER A O 1
ATOM 874 N N . GLY A 1 121 ? -6.020 1.485 -16.914 1.00 80.50 121 GLY A N 1
ATOM 875 C CA . GLY A 1 121 ? -7.127 0.589 -17.272 1.00 80.50 121 GLY A CA 1
ATOM 876 C C . GLY A 1 121 ? -8.066 0.229 -16.118 1.00 80.50 121 GLY A C 1
ATOM 877 O O . GLY A 1 121 ? -9.053 -0.464 -16.353 1.00 80.50 121 GLY A O 1
ATOM 878 N N . ALA A 1 122 ? -7.825 0.739 -14.905 1.00 84.25 122 ALA A N 1
ATOM 879 C CA . ALA A 1 122 ? -8.749 0.550 -13.796 1.00 84.25 122 ALA A CA 1
ATOM 880 C C . ALA A 1 122 ? -10.144 1.101 -14.129 1.00 84.25 122 ALA A C 1
ATOM 882 O O . ALA 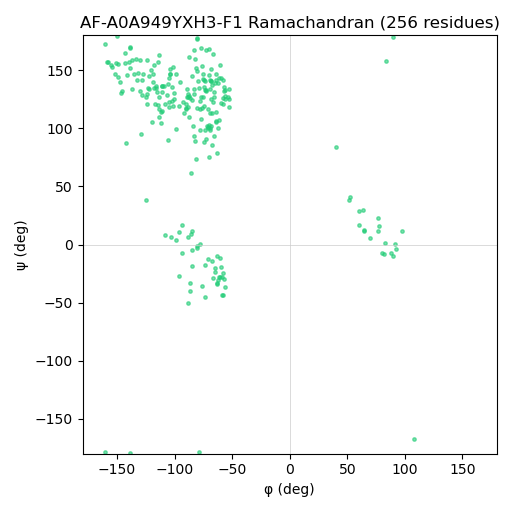A 1 122 ? -10.310 2.282 -14.458 1.00 84.25 122 ALA A O 1
ATOM 883 N N . THR A 1 123 ? -11.164 0.259 -13.973 1.00 82.25 123 THR A N 1
ATOM 884 C CA . THR A 1 123 ? -12.559 0.700 -13.969 1.00 82.25 123 THR A CA 1
ATOM 885 C C . THR A 1 123 ? -12.822 1.398 -12.641 1.00 82.25 123 THR A C 1
ATOM 887 O O . THR A 1 123 ? -13.195 0.782 -11.646 1.00 82.25 123 THR A O 1
ATOM 890 N N . LEU A 1 124 ? -12.567 2.706 -12.604 1.00 76.62 124 LEU A N 1
ATOM 891 C CA . LEU A 1 124 ? -12.802 3.514 -11.415 1.00 76.62 124 LEU A CA 1
ATOM 892 C C . LEU A 1 124 ? -14.298 3.779 -11.266 1.00 76.62 124 LEU A C 1
ATOM 894 O O . LEU A 1 124 ? -14.905 4.474 -12.086 1.00 76.62 124 LEU A O 1
ATOM 898 N N . THR A 1 125 ? -14.892 3.305 -10.174 1.00 71.38 125 THR A N 1
ATOM 899 C CA . THR A 1 125 ? -16.175 3.859 -9.744 1.00 71.38 125 THR A CA 1
ATOM 900 C C . THR A 1 125 ? -15.941 5.305 -9.298 1.00 71.38 125 THR A C 1
ATOM 902 O O . THR A 1 125 ? -14.958 5.623 -8.627 1.00 71.38 125 THR A O 1
ATOM 905 N N . THR A 1 126 ? -16.832 6.229 -9.668 1.00 65.62 126 THR A N 1
ATOM 906 C CA . THR A 1 126 ? -16.672 7.670 -9.368 1.00 65.62 126 THR A CA 1
ATOM 907 C C . THR A 1 126 ? -16.597 7.984 -7.870 1.00 65.62 126 THR A C 1
ATOM 909 O O . THR A 1 126 ? -16.250 9.099 -7.482 1.00 65.62 126 THR A O 1
ATOM 912 N N . GLN A 1 127 ? -16.922 7.011 -7.020 1.00 79.06 127 GLN A N 1
ATOM 913 C CA . GLN A 1 127 ? -16.979 7.155 -5.574 1.00 79.06 127 GLN A CA 1
ATOM 914 C C . GLN A 1 127 ? -15.628 6.961 -4.882 1.00 79.06 127 GLN A C 1
ATOM 916 O O . GLN A 1 127 ? -15.482 7.456 -3.765 1.00 79.06 127 GLN A O 1
ATOM 921 N N . TYR A 1 128 ? -14.639 6.335 -5.528 1.00 84.12 128 TYR A N 1
ATOM 922 C CA . TYR A 1 128 ? -13.372 5.978 -4.887 1.00 84.12 128 TYR A CA 1
ATOM 923 C C . TYR A 1 128 ? -12.195 6.157 -5.849 1.00 84.12 128 TYR A C 1
ATOM 925 O O . TYR A 1 128 ? -11.780 5.230 -6.539 1.00 84.12 128 TYR A O 1
ATOM 933 N N . ARG A 1 129 ? -11.648 7.375 -5.896 1.00 92.50 129 ARG A N 1
ATOM 934 C CA . ARG A 1 129 ? -10.425 7.682 -6.642 1.00 92.50 129 ARG A CA 1
ATOM 935 C C . ARG A 1 129 ? -9.262 7.842 -5.657 1.00 92.50 129 ARG A C 1
ATOM 937 O O . ARG A 1 129 ? -9.321 8.763 -4.842 1.00 92.50 129 ARG A O 1
ATOM 944 N N . PRO A 1 130 ? -8.218 7.000 -5.737 1.00 94.88 130 PRO A N 1
ATOM 945 C CA . PRO A 1 130 ? -7.059 7.131 -4.874 1.00 94.88 130 PRO A CA 1
ATOM 946 C C . PRO A 1 130 ? -6.259 8.386 -5.241 1.00 94.88 130 PRO A C 1
ATOM 948 O O . PRO A 1 130 ? -6.111 8.741 -6.412 1.00 94.88 130 PRO A O 1
ATOM 951 N N . VAL A 1 131 ? -5.747 9.049 -4.215 1.00 94.88 131 VAL A N 1
ATOM 952 C CA . VAL A 1 131 ? -4.861 10.207 -4.257 1.00 94.88 131 VAL A CA 1
ATOM 953 C C . VAL A 1 131 ? -3.662 9.878 -3.378 1.00 94.88 131 VAL A C 1
ATOM 955 O O . VAL A 1 131 ? -3.822 9.471 -2.224 1.00 94.88 131 VAL A O 1
ATOM 958 N N . PHE A 1 132 ? -2.462 10.060 -3.921 1.00 94.94 132 PHE A N 1
ATOM 959 C CA . PHE A 1 132 ? -1.207 9.686 -3.276 1.00 94.94 132 PHE A CA 1
ATOM 960 C C . PHE A 1 132 ? -0.475 10.935 -2.758 1.00 94.94 132 PHE A C 1
ATOM 962 O O . PHE A 1 132 ? 0.299 11.546 -3.494 1.00 94.94 132 PHE A O 1
ATOM 969 N N . PRO A 1 133 ? -0.714 11.371 -1.505 1.00 91.81 133 PRO A N 1
ATOM 970 C CA . PRO A 1 133 ? 0.034 12.486 -0.921 1.00 91.81 133 PRO A CA 1
ATOM 971 C C . PRO A 1 133 ? 1.479 12.103 -0.551 1.00 91.81 133 PRO A C 1
ATOM 973 O O . PRO A 1 133 ? 2.309 12.982 -0.338 1.00 91.81 133 PRO A O 1
ATOM 976 N N . ALA A 1 134 ? 1.769 10.805 -0.454 1.00 93.12 134 ALA A N 1
ATOM 977 C CA . ALA A 1 134 ? 3.057 10.215 -0.100 1.00 93.12 134 ALA A CA 1
ATOM 978 C C . ALA A 1 134 ? 3.207 8.845 -0.796 1.00 93.12 134 ALA A C 1
ATOM 980 O O . ALA A 1 134 ? 2.273 8.403 -1.472 1.00 93.12 134 ALA A O 1
ATOM 981 N N . ASP A 1 135 ? 4.344 8.170 -0.594 1.00 94.19 135 ASP A N 1
ATOM 982 C CA . ASP A 1 135 ? 4.564 6.793 -1.059 1.00 94.19 135 ASP A CA 1
ATOM 983 C C . ASP A 1 135 ? 3.419 5.868 -0.585 1.00 94.19 135 ASP A C 1
ATOM 985 O O . ASP A 1 135 ? 3.227 5.719 0.630 1.00 94.19 135 ASP A O 1
ATOM 989 N N . PRO A 1 136 ? 2.652 5.243 -1.503 1.00 92.12 136 PRO A N 1
ATOM 990 C CA . PRO A 1 136 ? 1.552 4.353 -1.141 1.00 92.12 136 PRO A CA 1
ATOM 991 C C . PRO A 1 136 ? 1.989 3.083 -0.402 1.00 92.12 136 PRO A C 1
ATOM 993 O O . PRO A 1 136 ? 1.140 2.482 0.257 1.00 92.12 136 PRO A O 1
ATOM 996 N N . ARG A 1 137 ? 3.269 2.677 -0.511 1.00 93.69 137 ARG A N 1
ATOM 997 C CA . ARG A 1 137 ? 3.829 1.398 -0.028 1.00 93.69 137 ARG A CA 1
ATOM 998 C C . ARG A 1 137 ? 2.890 0.218 -0.277 1.00 93.69 137 ARG A C 1
ATOM 1000 O O . ARG A 1 137 ? 2.113 -0.194 0.586 1.00 93.69 137 ARG A O 1
ATOM 1007 N N . VAL A 1 138 ? 2.976 -0.309 -1.487 1.00 95.25 138 VAL A N 1
ATOM 1008 C CA . VAL A 1 138 ? 2.143 -1.423 -1.932 1.00 95.25 138 VAL A CA 1
ATOM 1009 C C . VAL A 1 138 ? 2.466 -2.729 -1.218 1.00 95.25 138 VAL A C 1
ATOM 1011 O O . VAL A 1 138 ? 3.602 -2.992 -0.833 1.00 95.25 138 VAL A O 1
ATOM 1014 N N . SER A 1 139 ? 1.447 -3.570 -1.110 1.00 96.06 139 SER A N 1
ATOM 1015 C CA . SER A 1 139 ? 1.555 -5.000 -0.841 1.00 96.06 139 SER A CA 1
ATOM 1016 C C . SER A 1 139 ? 0.920 -5.779 -1.985 1.00 96.06 139 SER A C 1
ATOM 1018 O O . SER A 1 139 ? -0.023 -5.294 -2.609 1.00 96.06 139 SER A O 1
ATOM 1020 N N . ILE A 1 140 ? 1.425 -6.985 -2.245 1.00 96.12 140 ILE A N 1
ATOM 1021 C CA . ILE A 1 140 ? 0.870 -7.883 -3.261 1.00 96.12 140 ILE A CA 1
ATOM 1022 C C . ILE A 1 140 ? 0.280 -9.117 -2.581 1.00 96.12 140 ILE A C 1
ATOM 1024 O O . ILE A 1 140 ? 0.952 -9.768 -1.780 1.00 96.12 140 ILE A O 1
ATOM 1028 N N . ALA A 1 141 ? -0.979 -9.418 -2.892 1.00 96.00 141 ALA A N 1
ATOM 1029 C CA . ALA A 1 141 ? -1.662 -10.631 -2.454 1.00 96.00 141 ALA A CA 1
ATOM 1030 C C . ALA A 1 141 ? -1.225 -11.859 -3.278 1.00 96.00 141 ALA A C 1
ATOM 1032 O O . ALA A 1 141 ? -0.580 -11.741 -4.321 1.00 96.00 141 ALA A O 1
ATOM 1033 N N . GLY A 1 142 ? -1.600 -13.063 -2.834 1.00 92.94 142 GLY A N 1
ATOM 1034 C CA . GLY A 1 142 ? -1.220 -14.315 -3.506 1.00 92.94 142 GLY A CA 1
ATOM 1035 C C . GLY A 1 142 ? -1.804 -14.478 -4.911 1.00 92.94 142 GLY A C 1
ATOM 1036 O O . GLY A 1 142 ? -1.222 -15.180 -5.733 1.00 92.94 142 GLY A O 1
ATOM 1037 N N . ASP A 1 143 ? -2.911 -13.796 -5.204 1.00 94.44 143 ASP A N 1
ATOM 1038 C CA . ASP A 1 143 ? -3.536 -13.731 -6.527 1.00 94.44 143 ASP A CA 1
ATOM 1039 C C . ASP A 1 143 ? -2.988 -12.596 -7.410 1.00 94.44 143 ASP A C 1
ATOM 1041 O O . ASP A 1 143 ? -3.499 -12.359 -8.500 1.00 94.44 143 ASP A O 1
ATOM 1045 N N . GLY A 1 144 ? -1.945 -11.893 -6.958 1.00 95.25 144 GLY A N 1
ATOM 1046 C CA . GLY A 1 144 ? -1.344 -10.772 -7.679 1.00 95.25 144 GLY A CA 1
ATOM 1047 C C . GLY A 1 144 ? -2.072 -9.441 -7.491 1.00 95.25 144 GLY A C 1
ATOM 1048 O O . GLY A 1 144 ? -1.635 -8.436 -8.049 1.00 95.25 144 GLY A O 1
ATOM 1049 N N . ALA A 1 145 ? -3.143 -9.394 -6.691 1.00 96.44 145 ALA A N 1
ATOM 1050 C CA . ALA A 1 145 ? -3.829 -8.142 -6.410 1.00 96.44 145 ALA A CA 1
ATOM 1051 C C . ALA A 1 145 ? -2.911 -7.150 -5.688 1.00 96.44 145 ALA A C 1
ATOM 1053 O O . ALA A 1 145 ? -2.179 -7.510 -4.761 1.00 96.44 145 ALA A O 1
ATOM 1054 N N . ILE A 1 146 ? -2.997 -5.885 -6.092 1.00 96.50 146 ILE A N 1
ATOM 1055 C CA . ILE A 1 146 ? -2.237 -4.794 -5.493 1.00 96.50 146 ILE A CA 1
ATOM 1056 C C . ILE A 1 146 ? -3.087 -4.155 -4.402 1.00 96.50 146 ILE A C 1
ATOM 1058 O O . ILE A 1 146 ? -4.173 -3.644 -4.677 1.00 96.50 146 ILE A O 1
ATOM 1062 N N . GLU A 1 147 ? -2.580 -4.119 -3.176 1.00 96.81 147 GLU A N 1
ATOM 1063 C CA . GLU A 1 147 ? -3.234 -3.434 -2.066 1.00 96.81 147 GLU A CA 1
ATOM 1064 C C . GLU A 1 147 ? -2.372 -2.312 -1.509 1.00 96.81 147 GLU A C 1
ATOM 1066 O O . GLU A 1 147 ? -1.153 -2.433 -1.370 1.00 96.81 147 GLU A O 1
ATOM 1071 N N . PHE A 1 148 ? -3.013 -1.194 -1.185 1.00 96.81 148 PHE A N 1
ATOM 1072 C CA . PHE A 1 148 ? -2.328 -0.007 -0.690 1.00 96.81 148 PHE A CA 1
ATOM 1073 C C . PHE A 1 148 ? -3.271 0.902 0.091 1.00 96.81 148 PHE A C 1
ATOM 1075 O O . PHE A 1 148 ? -4.487 0.902 -0.109 1.00 96.81 148 PHE A O 1
ATOM 1082 N N . VAL A 1 149 ? -2.693 1.727 0.964 1.00 96.31 149 VAL A N 1
ATOM 1083 C CA . VAL A 1 149 ? -3.430 2.774 1.678 1.00 96.31 149 VAL A CA 1
ATOM 1084 C C . VAL A 1 149 ? -3.170 4.115 1.001 1.00 96.31 149 VAL A C 1
ATOM 1086 O O . VAL A 1 149 ? -2.022 4.531 0.857 1.00 96.31 149 VAL A O 1
ATOM 1089 N N . ALA A 1 150 ? -4.236 4.808 0.612 1.00 95.88 150 ALA A N 1
ATOM 1090 C CA . ALA A 1 150 ? -4.181 6.131 -0.007 1.00 95.88 150 ALA A CA 1
ATOM 1091 C C . ALA A 1 150 ? -5.290 7.040 0.544 1.00 95.88 150 ALA A C 1
ATOM 1093 O O . ALA A 1 150 ? -6.184 6.585 1.258 1.00 95.88 150 ALA A O 1
ATOM 1094 N N . SER A 1 151 ? -5.245 8.334 0.222 1.00 95.25 151 SER A N 1
ATOM 1095 C CA . SER A 1 151 ? -6.423 9.192 0.392 1.00 95.25 151 SER A CA 1
ATOM 1096 C C . SER A 1 151 ? -7.422 8.901 -0.723 1.00 95.25 151 SER A C 1
ATOM 1098 O O . SER A 1 151 ? -7.018 8.628 -1.846 1.00 95.25 151 SER A O 1
ATOM 1100 N N . ASP A 1 152 ? -8.717 8.997 -0.455 1.00 94.12 152 ASP A N 1
ATOM 1101 C CA . ASP A 1 152 ? -9.709 9.159 -1.514 1.00 94.12 152 ASP A CA 1
ATOM 1102 C C . ASP A 1 152 ? -9.787 10.628 -1.974 1.00 94.12 152 ASP A C 1
ATOM 1104 O O . ASP A 1 152 ? -9.150 11.525 -1.411 1.00 94.12 152 ASP A O 1
ATOM 1108 N N . GLN A 1 153 ? -10.604 10.905 -2.988 1.00 92.88 153 GLN A N 1
ATOM 1109 C CA . GLN A 1 153 ? -10.812 12.254 -3.520 1.00 92.88 153 GLN A CA 1
ATOM 1110 C C . GLN A 1 153 ? -11.436 13.245 -2.521 1.00 92.88 153 GLN A C 1
ATOM 1112 O O . GLN A 1 153 ? -11.500 14.438 -2.807 1.00 92.88 153 GLN A O 1
ATOM 1117 N N . PHE A 1 154 ? -11.904 12.772 -1.364 1.00 93.56 154 PHE A N 1
ATOM 1118 C CA . PHE A 1 154 ? -12.432 13.590 -0.273 1.00 93.56 154 PHE A CA 1
ATOM 1119 C C . PHE A 1 154 ? -11.434 13.731 0.888 1.00 93.56 154 PHE A C 1
ATOM 1121 O O . PHE A 1 154 ? -11.785 14.282 1.931 1.00 93.56 154 PHE A O 1
ATOM 1128 N N . GLY A 1 155 ? -10.202 13.238 0.728 1.00 93.75 155 GLY A N 1
ATOM 1129 C CA . GLY A 1 155 ? -9.142 13.314 1.733 1.00 93.75 155 GLY A CA 1
ATOM 1130 C C . GLY A 1 155 ? -9.277 12.299 2.869 1.00 93.75 155 GLY A C 1
ATOM 1131 O O . GLY A 1 155 ? -8.644 12.462 3.912 1.00 93.75 155 GLY A O 1
ATOM 1132 N N . ARG A 1 156 ? -10.105 11.259 2.713 1.00 94.69 156 ARG A N 1
ATOM 1133 C CA . ARG A 1 156 ? -10.242 10.187 3.709 1.00 94.69 156 ARG A CA 1
ATOM 1134 C C . ARG A 1 156 ? -9.236 9.086 3.417 1.00 94.69 156 ARG A C 1
ATOM 1136 O O . ARG A 1 156 ? -9.139 8.639 2.281 1.00 94.69 156 ARG A O 1
ATOM 1143 N N . ALA A 1 157 ? -8.529 8.611 4.437 1.00 95.25 157 ALA A N 1
ATOM 1144 C CA . ALA A 1 157 ? -7.655 7.453 4.285 1.00 95.25 157 ALA A CA 1
ATOM 1145 C C . ALA A 1 157 ? -8.489 6.193 3.991 1.00 95.25 157 ALA A C 1
ATOM 1147 O O . ALA A 1 157 ? -9.466 5.918 4.696 1.00 95.25 157 ALA A O 1
ATOM 1148 N N . ALA A 1 158 ? -8.099 5.431 2.974 1.00 95.94 158 ALA A N 1
ATOM 1149 C CA . ALA A 1 158 ? -8.764 4.210 2.545 1.00 95.94 158 ALA A CA 1
ATOM 1150 C C . ALA A 1 158 ? -7.754 3.133 2.125 1.00 95.94 158 ALA A C 1
ATOM 1152 O O . ALA A 1 158 ? -6.691 3.441 1.587 1.00 95.94 158 ALA A O 1
ATOM 1153 N N . LEU A 1 159 ? -8.102 1.875 2.395 1.00 96.50 159 LEU A N 1
ATOM 1154 C CA . LEU A 1 159 ? -7.435 0.688 1.875 1.00 96.50 159 LEU A CA 1
ATOM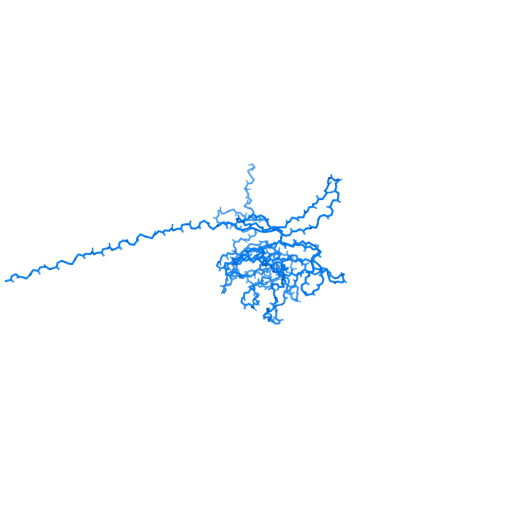 1155 C C . LEU A 1 159 ? -8.079 0.336 0.536 1.00 96.50 159 LEU A C 1
ATOM 1157 O O . LEU A 1 159 ? -9.275 0.032 0.475 1.00 96.50 159 LEU A O 1
ATOM 1161 N N . PHE A 1 160 ? -7.274 0.376 -0.514 1.00 95.94 160 PHE A N 1
ATOM 1162 C CA . PHE A 1 160 ? -7.673 0.021 -1.863 1.00 95.94 160 PHE A CA 1
ATOM 1163 C C . PHE A 1 160 ? -7.118 -1.348 -2.234 1.00 95.94 160 PHE A C 1
ATOM 1165 O O . PHE A 1 160 ? -6.004 -1.690 -1.837 1.00 95.94 160 PHE A O 1
ATOM 1172 N N . ARG A 1 161 ? -7.882 -2.085 -3.038 1.00 95.50 161 ARG A N 1
ATOM 1173 C CA . ARG A 1 161 ? -7.456 -3.318 -3.698 1.00 95.50 161 ARG A CA 1
ATOM 1174 C C . ARG A 1 161 ? -7.678 -3.179 -5.193 1.00 95.50 161 ARG A C 1
ATOM 1176 O O . ARG A 1 161 ? -8.776 -2.833 -5.619 1.00 95.50 161 ARG A O 1
ATOM 1183 N N . PHE A 1 162 ? -6.639 -3.436 -5.972 1.00 95.31 162 PHE A N 1
ATOM 1184 C CA . PHE A 1 162 ? -6.688 -3.466 -7.424 1.00 95.31 162 PHE A CA 1
ATOM 1185 C C . PHE A 1 162 ? -6.437 -4.890 -7.918 1.00 95.31 162 PHE A C 1
ATOM 1187 O O . PHE A 1 162 ? -5.359 -5.440 -7.695 1.00 95.31 162 PHE A O 1
ATOM 1194 N N . ALA A 1 163 ? -7.437 -5.479 -8.567 1.00 94.19 163 ALA A N 1
ATOM 1195 C CA . ALA A 1 163 ? -7.394 -6.825 -9.133 1.00 94.19 163 ALA A CA 1
ATOM 1196 C C . ALA A 1 163 ? -8.288 -6.875 -10.375 1.00 94.19 163 ALA A C 1
ATOM 1198 O O . ALA A 1 163 ? -9.318 -6.207 -10.404 1.00 94.19 163 ALA A O 1
ATOM 1199 N N . ASP A 1 164 ? -7.908 -7.635 -11.404 1.00 93.12 164 ASP A N 1
ATOM 1200 C CA . ASP A 1 164 ? -8.726 -7.839 -12.613 1.00 93.12 164 ASP A CA 1
ATOM 1201 C C . ASP A 1 164 ? -9.236 -6.536 -13.269 1.00 93.12 164 ASP A C 1
ATOM 1203 O O . ASP A 1 164 ? -10.365 -6.450 -13.752 1.00 93.12 164 ASP A O 1
ATOM 1207 N N . ASN A 1 165 ? -8.401 -5.488 -13.285 1.00 92.75 165 ASN A N 1
ATOM 1208 C CA . ASN A 1 165 ? -8.751 -4.133 -13.746 1.00 92.75 165 ASN A CA 1
ATOM 1209 C C . ASN A 1 165 ? -9.897 -3.458 -12.967 1.00 92.75 165 ASN A C 1
ATOM 1211 O O . ASN A 1 165 ? -10.467 -2.460 -13.424 1.00 92.75 165 ASN A O 1
ATOM 1215 N N . HIS A 1 166 ? -10.221 -3.960 -11.782 1.00 92.94 166 HIS A N 1
ATOM 1216 C CA . HIS A 1 166 ? -11.200 -3.400 -10.869 1.00 92.94 166 HIS A CA 1
ATOM 1217 C C . HIS A 1 166 ? -10.505 -2.802 -9.647 1.00 92.94 166 HIS A C 1
ATOM 1219 O O . HIS A 1 166 ? -9.571 -3.390 -9.101 1.00 92.94 166 HIS A O 1
ATOM 1225 N N . LEU A 1 167 ? -10.944 -1.611 -9.233 1.00 94.19 167 LEU A N 1
ATOM 1226 C CA . LEU A 1 167 ? -10.448 -0.955 -8.027 1.00 94.19 167 LEU A CA 1
ATOM 1227 C C . LEU A 1 167 ? -11.552 -0.909 -6.972 1.00 94.19 167 LEU A C 1
ATOM 1229 O O . LEU A 1 167 ? -12.538 -0.184 -7.122 1.00 94.19 167 LEU A O 1
ATOM 1233 N N . ASP A 1 168 ? -11.330 -1.624 -5.878 1.00 93.25 168 ASP A N 1
ATOM 1234 C CA . ASP A 1 168 ? -12.222 -1.690 -4.731 1.00 93.25 168 ASP A CA 1
ATOM 1235 C C . ASP A 1 168 ? -11.692 -0.872 -3.554 1.00 93.25 168 ASP A C 1
ATOM 1237 O O . ASP A 1 168 ? -10.493 -0.833 -3.276 1.00 93.25 168 ASP A O 1
ATOM 1241 N N . CYS A 1 169 ? -12.608 -0.235 -2.825 1.00 94.19 169 CYS A N 1
ATOM 1242 C CA . CYS A 1 169 ? -12.333 0.386 -1.532 1.00 94.19 169 CYS A CA 1
ATOM 1243 C C . CYS A 1 169 ? -12.782 -0.580 -0.433 1.00 94.19 169 CYS A C 1
ATOM 1245 O O . CYS A 1 169 ? -13.973 -0.673 -0.131 1.00 94.19 169 CYS A O 1
ATOM 1247 N N . LEU A 1 170 ? -11.830 -1.318 0.139 1.00 94.56 170 LEU A N 1
ATOM 1248 C CA . LEU A 1 170 ? -12.107 -2.360 1.132 1.00 94.56 170 LEU A CA 1
ATOM 1249 C C . LEU A 1 170 ? -12.440 -1.775 2.505 1.00 94.56 170 LEU A C 1
ATOM 1251 O O . LEU A 1 170 ? -13.260 -2.308 3.249 1.00 94.56 170 LEU A O 1
ATOM 1255 N N . LEU A 1 171 ? -11.780 -0.673 2.856 1.00 95.56 171 LEU A N 1
ATOM 1256 C CA . LEU A 1 171 ? -11.917 -0.017 4.148 1.00 95.56 171 LEU A CA 1
ATOM 1257 C C . LEU A 1 171 ? -11.636 1.474 4.006 1.00 95.56 171 LEU A C 1
ATOM 1259 O O . LEU A 1 171 ? -10.773 1.876 3.235 1.00 95.56 171 LEU A O 1
ATOM 1263 N N . ARG A 1 172 ? -12.318 2.305 4.795 1.00 95.69 172 ARG A N 1
ATOM 1264 C CA . ARG A 1 172 ? -12.077 3.751 4.848 1.00 95.69 172 ARG A CA 1
ATOM 1265 C C . ARG A 1 172 ? -12.223 4.305 6.255 1.00 95.69 172 ARG A C 1
ATOM 1267 O O . ARG A 1 172 ? -12.977 3.760 7.064 1.00 95.69 172 ARG A O 1
ATOM 1274 N N . SER A 1 173 ? -11.580 5.437 6.524 1.00 96.56 173 SER A N 1
ATOM 1275 C CA . SER A 1 173 ? -11.895 6.221 7.714 1.00 96.56 173 SER A CA 1
ATOM 1276 C C . SER A 1 173 ? -13.367 6.658 7.702 1.00 96.56 173 SER A C 1
ATOM 1278 O O . SER A 1 173 ? -13.976 6.919 6.660 1.00 96.56 173 SER A O 1
ATOM 1280 N N . GLY A 1 174 ? -13.971 6.667 8.886 1.00 96.25 174 GLY A N 1
ATOM 1281 C CA . GLY A 1 174 ? -15.404 6.830 9.102 1.00 96.25 174 GLY A CA 1
ATOM 1282 C C . GLY A 1 174 ? -16.200 5.519 9.111 1.00 96.25 174 GLY A C 1
ATOM 1283 O O . GLY A 1 174 ? -17.377 5.550 9.463 1.00 96.25 174 GLY A O 1
ATOM 1284 N N . ALA A 1 175 ? -15.604 4.381 8.738 1.00 96.31 175 ALA A N 1
ATOM 1285 C CA . ALA A 1 175 ? -16.251 3.077 8.874 1.00 96.31 175 ALA A CA 1
ATOM 1286 C C . ALA A 1 175 ? -16.246 2.590 10.333 1.00 96.31 175 ALA A C 1
ATOM 1288 O O . ALA A 1 175 ? -15.370 2.958 11.120 1.00 96.31 175 ALA A O 1
ATOM 1289 N N . MET A 1 176 ? -17.223 1.748 10.669 1.00 97.75 176 MET A N 1
ATOM 1290 C CA . MET A 1 176 ? -17.300 1.067 11.961 1.00 97.75 176 MET A CA 1
ATOM 1291 C C . MET A 1 176 ? -16.676 -0.325 11.852 1.00 97.75 176 MET A C 1
ATOM 1293 O O . MET A 1 176 ? -16.891 -1.023 10.859 1.00 97.75 176 MET A O 1
ATOM 1297 N N . THR A 1 177 ? -15.932 -0.736 12.873 1.00 97.69 177 THR A N 1
ATOM 1298 C CA . THR A 1 177 ? -15.477 -2.122 13.035 1.00 97.69 177 THR A CA 1
ATOM 1299 C C . THR A 1 177 ? -16.638 -3.033 13.443 1.00 97.69 177 THR A C 1
ATOM 1301 O O . THR A 1 177 ? -17.697 -2.568 13.873 1.00 97.69 177 THR A O 1
ATOM 1304 N N . THR A 1 178 ? -16.436 -4.349 13.372 1.00 96.75 178 THR A N 1
ATOM 1305 C CA . THR A 1 178 ? -17.374 -5.350 13.911 1.00 96.75 178 THR A CA 1
ATOM 1306 C C . THR A 1 178 ? -17.568 -5.210 15.423 1.00 96.75 178 THR A C 1
ATOM 1308 O O . THR A 1 178 ? -18.646 -5.510 15.928 1.00 96.75 178 THR A O 1
ATOM 1311 N N . GLY A 1 179 ? -16.563 -4.687 16.134 1.00 95.56 179 GLY A N 1
ATOM 1312 C CA . GLY A 1 179 ? -16.633 -4.318 17.550 1.00 95.56 179 GLY A CA 1
ATOM 1313 C C . GLY A 1 179 ? -17.349 -2.992 17.831 1.00 95.56 179 GLY A C 1
ATOM 1314 O O . GLY A 1 179 ? -17.448 -2.587 18.987 1.00 95.56 179 GLY A O 1
ATOM 1315 N N . GLY A 1 180 ? -17.850 -2.299 16.802 1.00 96.94 180 GLY A N 1
ATOM 1316 C CA . GLY A 1 180 ? -18.607 -1.060 16.956 1.00 96.94 180 GLY A CA 1
ATOM 1317 C C . GLY A 1 180 ? -17.754 0.174 17.261 1.00 96.94 180 GLY A C 1
ATOM 1318 O O . GLY A 1 180 ? -18.289 1.141 17.795 1.00 96.94 180 GLY A O 1
ATOM 1319 N N . ARG A 1 181 ? -16.458 0.178 16.922 1.00 97.62 181 ARG A N 1
ATOM 1320 C CA . ARG A 1 181 ? -15.586 1.359 17.045 1.00 97.62 181 ARG A CA 1
ATOM 1321 C C . ARG A 1 181 ? -15.435 2.070 15.706 1.00 97.62 181 ARG A C 1
ATOM 1323 O O . ARG A 1 181 ? -15.421 1.444 14.649 1.00 97.62 181 ARG A O 1
ATOM 1330 N N . LEU A 1 182 ? -15.301 3.390 15.754 1.00 98.19 182 LEU A N 1
ATOM 1331 C CA . LEU A 1 182 ? -15.146 4.240 14.579 1.00 98.19 182 LEU A CA 1
ATOM 1332 C C . LEU A 1 182 ? -13.675 4.333 14.171 1.00 98.19 182 LEU A C 1
ATOM 1334 O O . LEU A 1 182 ? -12.839 4.776 14.956 1.00 98.19 182 LEU A O 1
ATOM 1338 N N . ILE A 1 183 ? -13.363 4.021 12.918 1.00 98.00 183 ILE A N 1
ATOM 1339 C CA . ILE A 1 183 ? -12.020 4.195 12.359 1.00 98.00 183 ILE A CA 1
ATOM 1340 C C . ILE A 1 183 ? -11.812 5.672 12.026 1.00 98.00 183 ILE A C 1
ATOM 1342 O O . ILE A 1 183 ? -12.486 6.219 11.158 1.00 98.00 183 ILE A O 1
ATOM 1346 N N . THR A 1 184 ? -10.868 6.338 12.685 1.00 97.06 184 THR A N 1
ATOM 1347 C CA . THR A 1 184 ? -10.587 7.763 12.455 1.00 97.06 184 THR A CA 1
ATOM 1348 C C . THR A 1 184 ? -9.439 7.983 11.479 1.00 97.06 184 THR A C 1
ATOM 1350 O O . THR A 1 184 ? -9.411 9.009 10.804 1.00 97.06 184 THR A O 1
ATOM 1353 N N . ASN A 1 185 ? -8.504 7.035 11.378 1.00 95.38 185 ASN A N 1
ATOM 1354 C CA . ASN A 1 185 ? -7.400 7.089 10.424 1.00 95.38 185 ASN A CA 1
ATOM 1355 C C . ASN A 1 185 ? -6.878 5.685 10.084 1.00 95.38 185 ASN A C 1
ATOM 1357 O O . ASN A 1 185 ? -6.935 4.791 10.927 1.00 95.38 185 ASN A O 1
ATOM 1361 N N . LEU A 1 186 ? -6.315 5.522 8.887 1.00 94.81 186 LEU A N 1
ATOM 1362 C CA . LEU A 1 186 ? -5.545 4.344 8.485 1.00 94.81 186 LEU A CA 1
ATOM 1363 C C . LEU A 1 186 ? -4.076 4.755 8.336 1.00 94.81 186 LEU A C 1
ATOM 1365 O O . LEU A 1 186 ? -3.780 5.822 7.800 1.00 94.81 186 LEU A O 1
ATOM 1369 N N . GLY A 1 187 ? -3.150 3.937 8.831 1.00 85.25 187 GLY A N 1
ATOM 1370 C CA . GLY A 1 187 ? -1.722 4.220 8.717 1.00 85.25 187 GLY A CA 1
ATOM 1371 C C . GLY A 1 187 ? -1.243 4.046 7.278 1.00 85.25 187 GLY A C 1
ATOM 1372 O O . GLY A 1 187 ? -1.269 2.927 6.760 1.00 85.25 187 GLY A O 1
ATOM 1373 N N . TYR A 1 188 ? -0.770 5.128 6.651 1.00 79.56 188 TYR A N 1
ATOM 1374 C CA . TYR A 1 188 ? -0.150 5.064 5.327 1.00 79.56 188 TYR A CA 1
ATOM 1375 C C . TYR A 1 188 ? 1.021 4.084 5.329 1.00 79.56 188 TYR A C 1
ATOM 1377 O O . TYR A 1 188 ? 1.900 4.139 6.191 1.00 79.56 188 TYR A O 1
ATOM 1385 N N . GLY A 1 189 ? 0.982 3.163 4.370 1.00 69.31 189 GLY A N 1
ATOM 1386 C CA . GLY A 1 189 ? 2.029 2.185 4.138 1.00 69.31 189 GLY A CA 1
ATOM 1387 C C . GLY A 1 189 ? 2.282 1.177 5.259 1.00 69.31 189 GLY A C 1
ATOM 1388 O O . GLY A 1 189 ? 3.410 0.719 5.440 1.00 69.31 189 GLY A O 1
ATOM 1389 N N . SER A 1 190 ? 1.229 0.851 6.014 1.00 76.00 190 SER A N 1
ATOM 1390 C CA . SER A 1 190 ? 1.247 -0.161 7.078 1.00 76.00 190 SER A CA 1
ATOM 1391 C C . SER A 1 190 ? 0.488 -1.444 6.733 1.00 76.00 190 SER A C 1
ATOM 1393 O O . SER A 1 190 ? 0.282 -2.268 7.620 1.00 76.00 190 SER A O 1
ATOM 1395 N N . VAL A 1 191 ? 0.046 -1.604 5.481 1.00 93.81 191 VAL A N 1
ATOM 1396 C CA . VAL A 1 191 ? -0.691 -2.801 5.074 1.00 93.81 191 VAL A CA 1
ATOM 1397 C C . VAL A 1 191 ? 0.271 -3.962 4.837 1.00 93.81 191 VAL A C 1
ATOM 1399 O O . VAL A 1 191 ? 1.317 -3.792 4.217 1.00 93.81 191 VAL A O 1
ATOM 1402 N N . GLN A 1 192 ? -0.083 -5.128 5.361 1.00 94.75 192 GLN A N 1
ATOM 1403 C CA . GLN A 1 192 ? 0.514 -6.419 5.043 1.00 94.75 192 GLN A CA 1
ATOM 1404 C C . GLN A 1 192 ? -0.596 -7.341 4.568 1.00 94.75 192 GLN A C 1
ATOM 1406 O O . GLN A 1 192 ? -1.650 -7.400 5.201 1.00 94.75 192 GLN A O 1
ATOM 1411 N N . VAL A 1 193 ? -0.358 -8.062 3.478 1.00 96.00 193 VAL A N 1
ATOM 1412 C CA . VAL A 1 193 ? -1.384 -8.887 2.837 1.00 96.00 193 VAL A CA 1
ATOM 1413 C C . VAL A 1 193 ? -0.921 -10.331 2.781 1.00 96.00 193 VAL A C 1
ATOM 1415 O O . VAL A 1 193 ? 0.229 -10.624 2.461 1.00 96.00 193 VAL A O 1
ATOM 1418 N N . SER A 1 194 ? -1.819 -11.235 3.149 1.00 95.31 194 SER A N 1
ATOM 1419 C CA . SER A 1 194 ? -1.607 -12.677 3.049 1.00 95.31 194 SER A CA 1
ATOM 1420 C C . SER A 1 194 ? -1.916 -13.197 1.642 1.00 95.31 194 SER A C 1
ATOM 1422 O O . SER A 1 194 ? -2.555 -12.521 0.835 1.00 95.31 194 SER A O 1
ATOM 1424 N N . ALA A 1 195 ? -1.514 -14.439 1.361 1.00 92.12 195 ALA A N 1
ATOM 1425 C CA . ALA A 1 195 ? -1.816 -15.090 0.087 1.00 92.12 195 ALA A CA 1
ATOM 1426 C C . ALA A 1 195 ? -3.328 -15.129 -0.215 1.00 92.12 195 ALA A C 1
ATOM 1428 O O . ALA A 1 195 ? -3.725 -14.893 -1.351 1.00 92.12 195 ALA A O 1
ATOM 1429 N N . ASP A 1 196 ? -4.157 -15.323 0.815 1.00 92.19 196 ASP A N 1
ATOM 1430 C CA . ASP A 1 196 ? -5.617 -15.431 0.703 1.00 92.19 196 ASP A CA 1
ATOM 1431 C C . ASP A 1 196 ? -6.334 -14.063 0.695 1.00 92.19 196 ASP A C 1
ATOM 1433 O O . ASP A 1 196 ? -7.550 -13.989 0.875 1.00 92.19 196 ASP A O 1
ATOM 1437 N N . GLY A 1 197 ? -5.594 -12.957 0.551 1.00 92.75 197 GLY A N 1
ATOM 1438 C CA . GLY A 1 197 ? -6.158 -11.605 0.466 1.00 92.75 197 GLY A CA 1
ATOM 1439 C C . GLY A 1 197 ? -6.613 -11.008 1.800 1.00 92.75 197 GLY A C 1
ATOM 1440 O O . GLY A 1 197 ? -7.282 -9.979 1.815 1.00 92.75 197 GLY A O 1
ATOM 1441 N N . TRP A 1 198 ? -6.266 -11.622 2.935 1.00 96.56 198 TRP A N 1
ATOM 1442 C CA . TRP A 1 198 ? -6.446 -10.969 4.234 1.00 96.56 198 TRP A CA 1
ATOM 1443 C C . TRP A 1 198 ? -5.408 -9.872 4.396 1.00 96.56 198 TRP A C 1
ATOM 1445 O O . TRP A 1 198 ? -4.217 -10.141 4.216 1.00 96.56 198 TRP A O 1
ATOM 1455 N N . ALA A 1 199 ? -5.853 -8.692 4.812 1.00 96.62 199 ALA A N 1
ATOM 1456 C CA . ALA A 1 199 ? -4.995 -7.550 5.066 1.00 96.62 199 ALA A CA 1
ATOM 1457 C C . ALA A 1 199 ? -4.933 -7.230 6.562 1.00 96.62 199 ALA A C 1
ATOM 1459 O O . ALA A 1 199 ? -5.950 -7.196 7.259 1.00 96.62 199 ALA A O 1
ATOM 1460 N N . VAL A 1 200 ? -3.728 -6.954 7.050 1.00 96.62 200 VAL A N 1
ATOM 1461 C CA . VAL A 1 200 ? -3.465 -6.434 8.391 1.00 96.62 200 VAL A CA 1
ATOM 1462 C C . VAL A 1 200 ? -2.878 -5.045 8.254 1.00 96.62 200 VAL A C 1
ATOM 1464 O O . VAL A 1 200 ? -1.948 -4.838 7.481 1.00 96.62 200 VAL A O 1
ATOM 1467 N N . LEU A 1 201 ? -3.409 -4.084 9.001 1.00 96.12 201 LEU A N 1
ATOM 1468 C CA . LEU A 1 201 ? -2.930 -2.707 8.955 1.00 96.12 201 LEU A CA 1
ATOM 1469 C C . LEU A 1 201 ? -3.092 -1.997 10.291 1.00 96.12 201 LEU A C 1
ATOM 1471 O O . LEU A 1 201 ? -3.965 -2.325 11.100 1.00 96.12 201 LEU A O 1
ATOM 1475 N N . ARG A 1 202 ? -2.259 -0.978 10.507 1.00 95.56 202 ARG A N 1
ATOM 1476 C CA . ARG A 1 202 ? -2.395 -0.087 11.657 1.00 95.56 202 ARG A CA 1
ATOM 1477 C C . ARG A 1 202 ? -3.483 0.944 11.382 1.00 95.56 202 ARG A C 1
ATOM 1479 O O . ARG A 1 202 ? -3.575 1.507 10.291 1.00 95.56 202 ARG A O 1
ATOM 1486 N N . ALA A 1 203 ? -4.261 1.252 12.407 1.00 96.44 203 ALA A N 1
ATOM 1487 C CA . ALA A 1 203 ? -5.273 2.291 12.373 1.00 96.44 203 ALA A CA 1
ATOM 1488 C C . ALA A 1 203 ? -5.285 3.105 13.668 1.00 96.44 203 ALA A C 1
ATOM 1490 O O . ALA A 1 203 ? -4.688 2.737 14.682 1.00 96.44 203 ALA A O 1
ATOM 1491 N N . THR A 1 204 ? -6.015 4.209 13.622 1.00 96.69 204 THR A N 1
ATOM 1492 C CA . THR A 1 204 ? -6.440 4.963 14.796 1.00 96.69 204 THR A CA 1
ATOM 1493 C C . THR A 1 204 ? -7.961 4.908 14.852 1.00 96.69 204 THR A C 1
ATOM 1495 O O . THR A 1 204 ? -8.623 5.061 13.822 1.00 96.69 204 THR A O 1
ATOM 1498 N N . MET A 1 205 ? -8.514 4.673 16.039 1.00 97.25 205 MET A N 1
ATOM 1499 C CA . MET A 1 205 ? -9.951 4.505 16.246 1.00 97.25 205 MET A CA 1
ATOM 1500 C C . MET A 1 205 ? -10.461 5.315 17.432 1.00 97.25 205 MET A C 1
ATOM 1502 O O . MET A 1 205 ? -9.703 5.642 18.341 1.00 97.25 205 MET A O 1
ATOM 1506 N N . ALA A 1 206 ? -11.763 5.573 17.452 1.00 97.88 206 ALA A N 1
ATOM 1507 C CA . ALA A 1 206 ? -12.504 6.118 18.583 1.00 97.88 206 ALA A CA 1
ATOM 1508 C C . ALA A 1 206 ? -13.662 5.180 18.945 1.00 97.88 206 ALA A C 1
ATOM 1510 O O . ALA A 1 206 ? -14.114 4.397 18.111 1.00 97.88 206 ALA A O 1
ATOM 1511 N N . THR A 1 207 ? -14.179 5.268 20.171 1.00 97.19 207 THR A N 1
ATOM 1512 C CA . THR A 1 207 ? -15.363 4.485 20.573 1.00 97.19 207 THR A CA 1
ATOM 1513 C C . THR A 1 207 ? -16.598 4.857 19.757 1.00 97.19 207 THR A C 1
ATOM 1515 O O . THR A 1 207 ? -17.409 3.997 19.446 1.00 97.19 207 THR A O 1
ATOM 1518 N N . ASP A 1 208 ? -16.718 6.128 19.379 1.00 96.81 208 ASP A N 1
ATOM 1519 C CA . ASP A 1 208 ? -17.824 6.674 18.599 1.00 96.81 208 ASP A CA 1
ATOM 1520 C C . ASP A 1 208 ? -17.427 8.016 17.946 1.00 96.81 208 ASP A C 1
ATOM 1522 O O . ASP A 1 208 ? -16.297 8.507 18.072 1.00 96.81 208 ASP A O 1
ATOM 1526 N N . SER A 1 209 ? -18.369 8.640 17.234 1.00 96.19 209 SER A N 1
ATOM 1527 C CA . SER A 1 209 ? -18.150 9.930 16.570 1.00 96.19 209 SER A CA 1
ATOM 1528 C C . SER A 1 209 ? -17.924 11.103 17.531 1.00 96.19 209 SER A C 1
ATOM 1530 O O . SER A 1 209 ? -17.262 12.072 17.156 1.00 96.19 209 SER A O 1
ATOM 1532 N N . GLN A 1 210 ? -18.472 11.065 18.747 1.00 97.00 210 GLN A N 1
ATOM 1533 C CA . GLN A 1 210 ? -18.276 12.118 19.742 1.00 97.00 210 GLN A CA 1
ATOM 1534 C C . GLN A 1 210 ? -16.862 12.047 20.326 1.00 97.00 210 GLN A C 1
ATOM 1536 O O . GLN A 1 210 ? -16.189 13.078 20.393 1.00 97.00 210 GLN A O 1
ATOM 1541 N N . ALA A 1 211 ? -16.386 10.850 20.671 1.00 95.69 211 ALA A N 1
ATOM 1542 C CA . ALA A 1 211 ? -15.010 10.603 21.092 1.00 95.69 211 ALA A CA 1
ATOM 1543 C C . ALA A 1 211 ? -14.010 11.030 20.002 1.00 95.69 211 ALA A C 1
ATOM 1545 O O . ALA A 1 211 ? -13.058 11.762 20.281 1.00 95.69 211 ALA A O 1
ATOM 1546 N N . ALA A 1 212 ? -14.283 10.703 18.732 1.00 95.50 212 ALA A N 1
ATOM 1547 C CA . ALA A 1 212 ? -13.451 11.138 17.608 1.00 95.50 212 ALA A CA 1
ATOM 1548 C C . ALA A 1 212 ? -13.333 12.670 17.513 1.00 95.50 212 ALA A C 1
ATOM 1550 O O . ALA A 1 212 ? -12.236 13.198 17.332 1.00 95.50 212 ALA A O 1
ATOM 1551 N N . ARG A 1 213 ? -14.440 13.409 17.694 1.00 95.38 213 ARG A N 1
ATOM 1552 C CA . ARG A 1 213 ? -14.434 14.887 17.687 1.00 95.38 213 ARG A CA 1
ATOM 1553 C C . ARG A 1 213 ? -13.607 15.480 18.825 1.00 95.38 213 ARG A C 1
ATOM 1555 O O . ARG A 1 213 ? -12.980 16.518 18.639 1.00 95.38 213 ARG A O 1
ATOM 1562 N N . LYS A 1 214 ? -13.583 14.814 19.980 1.00 96.38 214 LYS A N 1
ATOM 1563 C CA . LYS A 1 214 ? -12.749 15.188 21.130 1.00 96.38 214 LYS A CA 1
ATOM 1564 C C . LYS A 1 214 ? -11.296 14.722 21.006 1.00 96.38 214 LYS A C 1
ATOM 1566 O O . LYS A 1 214 ? -10.499 15.023 21.887 1.00 96.38 214 LYS A O 1
ATOM 1571 N N . ARG A 1 215 ? -10.941 14.025 19.917 1.00 95.06 215 ARG A N 1
ATOM 1572 C CA . ARG A 1 215 ? -9.631 13.385 19.707 1.00 95.06 215 ARG A CA 1
ATOM 1573 C C . ARG A 1 215 ? -9.303 12.333 20.774 1.00 95.06 215 ARG A C 1
ATOM 1575 O O . ARG A 1 215 ? -8.140 12.074 21.063 1.00 95.06 215 ARG A O 1
ATOM 1582 N N . GLU A 1 216 ? -10.331 11.707 21.340 1.00 96.56 216 GLU A N 1
ATOM 1583 C CA . GLU A 1 216 ? -10.207 10.573 22.256 1.00 96.56 216 GLU A CA 1
ATOM 1584 C C . GLU A 1 216 ? -10.017 9.295 21.430 1.00 96.56 216 GLU A C 1
ATOM 1586 O O . GLU A 1 216 ? -10.937 8.498 21.239 1.00 96.56 216 GLU A O 1
ATOM 1591 N N . THR A 1 217 ? -8.818 9.146 20.867 1.00 96.94 217 THR A N 1
ATOM 1592 C CA . THR A 1 217 ? -8.489 8.054 19.949 1.00 96.94 217 THR A CA 1
ATOM 1593 C C . THR A 1 217 ? -7.449 7.097 20.511 1.00 96.94 217 THR A C 1
ATOM 1595 O O . THR A 1 217 ? -6.645 7.467 21.362 1.00 96.94 217 THR A O 1
ATOM 1598 N N . ARG A 1 218 ? -7.437 5.872 19.988 1.00 96.56 218 ARG A N 1
ATOM 1599 C CA . ARG A 1 218 ? -6.507 4.799 20.347 1.00 96.56 218 ARG A CA 1
ATOM 1600 C C . ARG A 1 218 ? -5.921 4.166 19.100 1.00 96.56 218 ARG A C 1
ATOM 1602 O O . ARG A 1 218 ? -6.605 4.070 18.078 1.00 96.56 218 ARG A O 1
ATOM 1609 N N . ASN A 1 219 ? -4.678 3.707 19.185 1.00 96.44 219 ASN A N 1
ATOM 1610 C CA . ASN A 1 219 ? -4.103 2.898 18.120 1.00 96.44 219 ASN A CA 1
ATOM 1611 C C . ASN A 1 219 ? -4.766 1.518 18.080 1.00 96.44 219 ASN A C 1
ATOM 1613 O O . ASN A 1 219 ? -5.100 0.944 19.118 1.00 96.44 219 ASN A O 1
ATOM 1617 N N . ALA A 1 220 ? -4.904 0.960 16.879 1.00 96.56 220 ALA A N 1
ATOM 1618 C CA . ALA A 1 220 ? -5.356 -0.409 16.673 1.00 96.56 220 ALA A CA 1
ATOM 1619 C C . ALA A 1 220 ? -4.583 -1.124 15.559 1.00 96.56 220 ALA A C 1
ATOM 1621 O O . ALA A 1 220 ? -4.039 -0.484 14.656 1.00 96.56 220 ALA A O 1
ATOM 1622 N N . ILE A 1 221 ? -4.583 -2.452 15.620 1.00 95.94 221 ILE A N 1
ATOM 1623 C CA . ILE A 1 221 ? -4.272 -3.338 14.501 1.00 95.94 221 ILE A CA 1
ATOM 1624 C C . ILE A 1 221 ? -5.590 -3.925 14.011 1.00 95.94 221 ILE A C 1
ATOM 1626 O O . ILE A 1 221 ? -6.332 -4.533 14.788 1.00 95.94 221 ILE A O 1
ATOM 1630 N N . LEU A 1 222 ? -5.886 -3.714 12.735 1.00 96.94 222 LEU A N 1
ATOM 1631 C CA . LEU A 1 222 ? -7.105 -4.182 12.088 1.00 96.94 222 LEU A CA 1
ATOM 1632 C C . LEU A 1 222 ? -6.810 -5.387 11.207 1.00 96.94 222 LEU A C 1
ATOM 1634 O O . LEU A 1 222 ? -5.746 -5.460 10.595 1.00 96.94 222 LEU A O 1
ATOM 1638 N N . LEU A 1 223 ? -7.787 -6.284 11.124 1.00 97.44 223 LEU A N 1
ATOM 1639 C CA . LEU A 1 223 ? -7.841 -7.391 10.182 1.00 97.44 223 LEU A CA 1
ATOM 1640 C C . LEU A 1 223 ? -9.009 -7.161 9.228 1.00 97.44 223 LEU A C 1
ATOM 1642 O O . LEU A 1 223 ? -10.164 -7.054 9.653 1.00 97.44 223 LEU A O 1
ATOM 1646 N N . VAL A 1 224 ? -8.695 -7.074 7.942 1.00 96.94 224 VAL A N 1
ATOM 1647 C CA . VAL A 1 224 ? -9.657 -6.905 6.855 1.00 96.94 224 VAL A CA 1
ATOM 1648 C C . VAL A 1 224 ? -9.671 -8.202 6.062 1.00 96.94 224 VAL A C 1
ATOM 1650 O O . VAL A 1 224 ? -8.666 -8.577 5.463 1.00 96.94 224 VAL A O 1
ATOM 1653 N N . ALA A 1 225 ? -10.803 -8.897 6.088 1.00 93.25 225 ALA A N 1
ATOM 1654 C CA . ALA A 1 225 ? -11.004 -10.122 5.328 1.00 93.25 225 ALA A CA 1
ATOM 1655 C C . ALA A 1 225 ? -11.915 -9.845 4.119 1.00 93.25 225 ALA A C 1
ATOM 1657 O O . ALA A 1 225 ? -12.915 -9.131 4.270 1.00 93.25 225 ALA A O 1
ATOM 1658 N N . PRO A 1 226 ? -11.615 -10.401 2.931 1.00 87.88 226 PRO A N 1
ATOM 1659 C CA . PRO A 1 226 ? -12.446 -10.218 1.746 1.00 87.88 226 PRO A CA 1
ATOM 1660 C C . PRO A 1 226 ? -13.911 -10.595 2.003 1.00 87.88 226 PRO A C 1
ATOM 1662 O O . PRO A 1 226 ? -14.216 -11.683 2.490 1.00 87.88 226 PRO A O 1
ATOM 1665 N 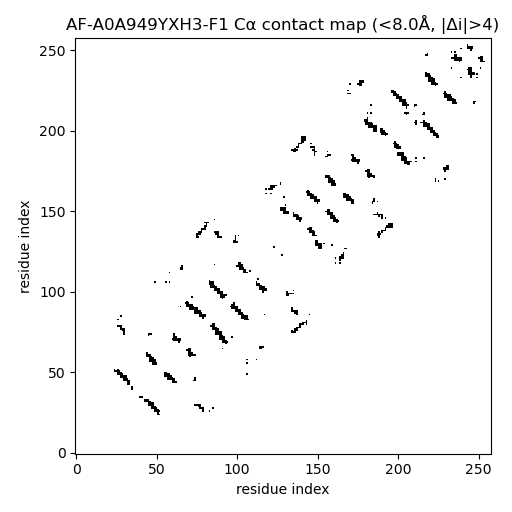N . GLY A 1 227 ? -14.829 -9.677 1.692 1.00 88.06 227 GLY A N 1
ATOM 1666 C CA . GLY A 1 227 ? -16.272 -9.882 1.868 1.00 88.06 227 GLY A CA 1
ATOM 1667 C C . GLY A 1 227 ? -16.761 -9.925 3.323 1.00 88.06 227 GLY A C 1
ATOM 1668 O O . GLY A 1 227 ? -17.942 -10.180 3.553 1.00 88.06 227 GLY A O 1
ATOM 1669 N N . GLN A 1 228 ? -15.893 -9.673 4.305 1.00 91.50 228 GLN A N 1
ATOM 1670 C CA . GLN A 1 228 ? -16.245 -9.646 5.723 1.00 91.50 228 GLN A CA 1
ATOM 1671 C C . GLN A 1 228 ? -16.109 -8.234 6.307 1.00 91.50 228 GLN A C 1
ATOM 1673 O O . GLN A 1 228 ? -15.482 -7.346 5.732 1.00 91.50 228 GLN A O 1
ATOM 1678 N N . GLY A 1 229 ? -16.722 -8.019 7.474 1.00 91.94 229 GLY A N 1
ATOM 1679 C CA . GLY A 1 229 ? -16.511 -6.798 8.250 1.00 91.94 229 GLY A CA 1
ATOM 1680 C C . GLY A 1 229 ? -15.083 -6.705 8.797 1.00 91.94 229 GLY A C 1
ATOM 1681 O O . GLY A 1 229 ? -14.359 -7.695 8.879 1.00 91.94 229 GLY A O 1
ATOM 1682 N N . VAL A 1 230 ? -14.686 -5.506 9.218 1.00 97.12 230 VAL A N 1
ATOM 1683 C CA . VAL A 1 230 ? -13.340 -5.259 9.754 1.00 97.12 230 VAL A CA 1
ATOM 1684 C C . VAL A 1 230 ? -13.278 -5.592 11.233 1.00 97.12 230 VAL A C 1
ATOM 1686 O O . VAL A 1 230 ? -14.037 -5.034 12.025 1.00 97.12 230 VAL A O 1
ATOM 1689 N N . SER A 1 231 ? -12.351 -6.473 11.597 1.00 97.25 231 SER A N 1
ATOM 1690 C CA . SER A 1 231 ? -12.159 -6.924 12.975 1.00 97.25 231 SER A CA 1
ATOM 1691 C C . SER A 1 231 ? -10.938 -6.275 13.611 1.00 97.25 231 SER A C 1
ATOM 1693 O O . SER A 1 231 ? -9.963 -5.936 12.941 1.00 97.25 231 SER A O 1
ATOM 1695 N N . GLU A 1 232 ? -10.985 -6.107 14.925 1.00 96.50 232 GLU A N 1
ATOM 1696 C CA . GLU A 1 232 ? -9.892 -5.530 15.704 1.00 96.50 232 GLU A CA 1
ATOM 1697 C C . GLU A 1 232 ? -9.056 -6.671 16.277 1.00 96.50 232 GLU A C 1
ATOM 1699 O O . GLU A 1 232 ? -9.564 -7.504 17.024 1.00 96.50 232 GLU A O 1
ATOM 1704 N N . VAL A 1 233 ? -7.775 -6.728 15.920 1.00 95.56 233 VAL A N 1
ATOM 1705 C CA . VAL A 1 233 ? -6.850 -7.757 16.426 1.00 95.56 233 VAL A CA 1
ATOM 1706 C C . VAL A 1 233 ? -6.230 -7.315 17.742 1.00 95.56 233 VAL A C 1
ATOM 1708 O O . VAL A 1 233 ? -6.060 -8.109 18.661 1.00 95.56 233 VAL A O 1
ATOM 1711 N N . ALA A 1 234 ? -5.880 -6.033 17.824 1.00 95.50 234 ALA A N 1
ATOM 1712 C CA . ALA A 1 234 ? -5.320 -5.422 19.015 1.00 95.50 234 ALA A CA 1
ATOM 1713 C C . ALA A 1 234 ? -5.763 -3.964 19.091 1.00 95.50 234 ALA A C 1
ATOM 1715 O O . ALA A 1 234 ? -5.758 -3.255 18.084 1.00 95.50 234 ALA A O 1
ATOM 1716 N N . VAL A 1 235 ? -6.098 -3.505 20.292 1.00 96.69 235 VAL A N 1
ATOM 1717 C CA . VAL A 1 235 ? -6.459 -2.113 20.566 1.00 96.69 235 VAL A CA 1
ATOM 1718 C C . VAL A 1 235 ? -5.644 -1.637 21.758 1.00 96.69 235 VAL A C 1
ATOM 1720 O O . VAL A 1 235 ? -5.556 -2.312 22.783 1.00 96.69 235 VAL A O 1
ATOM 1723 N N . GLU A 1 236 ? -5.030 -0.468 21.626 1.00 95.44 236 GLU A N 1
ATOM 1724 C CA . GLU A 1 236 ? -4.256 0.154 22.694 1.00 95.44 236 GLU A CA 1
ATOM 1725 C C . GLU A 1 236 ? -5.070 0.253 23.997 1.00 95.44 236 GLU A C 1
ATOM 1727 O O . GLU A 1 236 ? -6.230 0.674 24.020 1.00 95.44 236 GLU A O 1
ATOM 1732 N N . GLY A 1 237 ? -4.444 -0.134 25.109 1.00 94.50 237 GLY A N 1
ATOM 1733 C CA . GLY A 1 237 ? -5.052 -0.133 26.438 1.00 94.50 237 GLY A CA 1
ATOM 1734 C C . GLY A 1 237 ? -5.960 -1.328 26.740 1.00 94.50 237 GLY A C 1
ATOM 1735 O O . GLY A 1 237 ? -6.370 -1.474 27.895 1.00 94.50 237 GLY A O 1
ATOM 1736 N N . GLU A 1 238 ? -6.253 -2.186 25.760 1.00 94.81 238 GLU A N 1
ATOM 1737 C CA . GLU A 1 238 ? -6.983 -3.442 25.966 1.00 94.81 238 GLU A CA 1
ATOM 1738 C C . GLU A 1 238 ? -6.041 -4.588 26.338 1.00 94.81 238 GLU A C 1
ATOM 1740 O O . GLU A 1 238 ? -4.821 -4.496 26.168 1.00 94.81 238 GLU A O 1
ATOM 1745 N N . ASN A 1 239 ? -6.615 -5.649 26.906 1.00 93.38 239 ASN A N 1
ATOM 1746 C CA . ASN A 1 239 ? -5.859 -6.820 27.328 1.00 93.38 239 ASN A CA 1
ATOM 1747 C C . ASN A 1 239 ? -5.626 -7.749 26.128 1.00 93.38 239 ASN A C 1
ATOM 1749 O O . ASN A 1 239 ? -6.564 -8.120 25.426 1.00 93.38 239 ASN A O 1
ATOM 1753 N N . ALA A 1 240 ? -4.376 -8.145 25.936 1.00 89.94 240 ALA A N 1
ATOM 1754 C CA . ALA A 1 240 ? -3.953 -9.217 25.054 1.00 89.94 240 ALA A CA 1
ATOM 1755 C C . ALA A 1 240 ? -4.380 -10.597 25.609 1.00 89.94 240 ALA A C 1
ATOM 1757 O O . ALA A 1 240 ? -4.756 -10.698 26.783 1.00 89.94 240 ALA A O 1
ATOM 1758 N N . PRO A 1 241 ? -4.289 -11.685 24.814 1.00 88.50 241 PRO A N 1
ATOM 1759 C CA . PRO A 1 241 ? -4.631 -13.040 25.267 1.00 88.50 241 PRO A CA 1
ATOM 1760 C C . PRO A 1 241 ? -3.840 -13.537 26.489 1.00 88.50 241 PRO A C 1
ATOM 1762 O O . PRO A 1 241 ? -4.324 -14.383 27.234 1.00 88.50 241 PRO A O 1
ATOM 1765 N N . ASP A 1 242 ? -2.640 -13.002 26.723 1.00 89.75 242 ASP A N 1
ATOM 1766 C CA . ASP A 1 242 ? -1.806 -13.275 27.901 1.00 89.75 242 ASP A CA 1
ATOM 1767 C C . ASP A 1 242 ? -2.138 -12.370 29.111 1.00 89.75 242 ASP A C 1
ATOM 1769 O O . ASP A 1 242 ? -1.415 -12.359 30.110 1.00 89.75 242 ASP A O 1
ATOM 1773 N N . ASN A 1 243 ? -3.235 -11.607 29.023 1.00 90.81 243 ASN A N 1
ATOM 1774 C CA . ASN A 1 243 ? -3.720 -10.630 29.997 1.00 90.81 243 ASN A CA 1
ATOM 1775 C C . ASN A 1 243 ? -2.788 -9.419 30.226 1.00 90.81 243 ASN A C 1
ATOM 1777 O O . ASN A 1 243 ? -2.996 -8.651 31.168 1.00 90.81 243 ASN A O 1
ATOM 1781 N N . GLN A 1 244 ? -1.776 -9.207 29.375 1.00 90.81 244 GLN A N 1
ATOM 1782 C CA . GLN A 1 244 ? -0.996 -7.966 29.360 1.00 90.81 244 GLN A CA 1
ATOM 1783 C C . GLN A 1 244 ? -1.743 -6.870 28.600 1.00 90.81 244 GLN A C 1
ATOM 1785 O O . GLN A 1 244 ? -2.460 -7.142 27.644 1.00 90.81 244 GLN A O 1
ATOM 1790 N N . ARG A 1 245 ? -1.561 -5.603 28.979 1.00 92.69 245 ARG A N 1
ATOM 1791 C CA . ARG A 1 245 ? -2.157 -4.484 28.233 1.00 92.69 245 ARG A CA 1
ATOM 1792 C C . ARG A 1 245 ? -1.310 -4.091 27.027 1.00 92.69 245 ARG A C 1
ATOM 1794 O O . ARG A 1 245 ? -0.100 -3.880 27.166 1.00 92.69 245 ARG A O 1
ATOM 1801 N N . TYR A 1 246 ? -1.956 -3.901 25.878 1.00 91.81 246 TYR A N 1
ATOM 1802 C CA . TYR A 1 246 ? -1.315 -3.333 24.693 1.00 91.81 246 TYR A CA 1
ATOM 1803 C C . TYR A 1 246 ? -0.905 -1.875 24.939 1.00 91.81 246 TYR A C 1
ATOM 1805 O O . TYR A 1 246 ? -1.721 -1.047 25.350 1.00 91.81 246 TYR A O 1
ATOM 1813 N N . GLY A 1 247 ? 0.367 -1.553 24.688 1.00 89.75 247 GLY A N 1
ATOM 1814 C CA . GLY A 1 247 ? 0.851 -0.172 24.627 1.00 89.75 247 GLY A CA 1
ATOM 1815 C C . GLY A 1 247 ? 0.564 0.501 23.278 1.00 89.75 247 GLY A C 1
ATOM 1816 O O . GLY A 1 247 ? 0.080 -0.138 22.348 1.00 89.75 247 GLY A O 1
ATOM 1817 N N . ALA A 1 248 ? 0.924 1.783 23.158 1.00 84.81 248 ALA A N 1
ATOM 1818 C CA . ALA A 1 248 ? 0.725 2.582 21.942 1.00 84.81 248 ALA A CA 1
ATOM 1819 C C . ALA A 1 248 ? 1.457 2.035 20.699 1.00 84.81 248 ALA A C 1
ATOM 1821 O O . ALA A 1 248 ? 0.986 2.236 19.577 1.00 84.81 248 ALA A O 1
ATOM 1822 N N . ASP A 1 249 ? 2.573 1.328 20.906 1.00 81.12 249 ASP A N 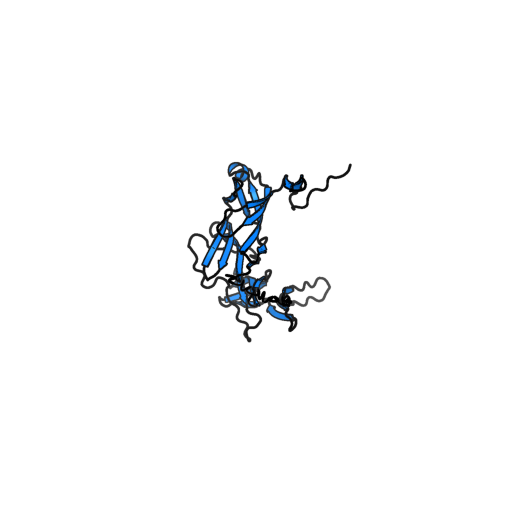1
ATOM 1823 C CA . ASP A 1 249 ? 3.382 0.705 19.847 1.00 81.12 249 ASP A CA 1
ATOM 1824 C C . ASP A 1 249 ? 3.095 -0.797 19.677 1.00 81.12 249 ASP A C 1
ATOM 1826 O O . ASP A 1 249 ? 3.775 -1.479 18.916 1.00 81.12 249 ASP A O 1
ATOM 1830 N N . PHE A 1 250 ? 2.124 -1.332 20.426 1.00 80.38 250 PHE A N 1
ATOM 1831 C CA . PHE A 1 250 ? 1.803 -2.759 20.525 1.00 80.38 250 PHE A CA 1
ATOM 1832 C C . PHE A 1 250 ? 2.843 -3.737 21.124 1.00 80.38 250 PHE A C 1
ATOM 1834 O O . PHE A 1 250 ? 2.562 -4.936 21.082 1.00 80.38 250 PHE A O 1
ATOM 1841 N N . PRO A 1 251 ? 3.960 -3.356 21.787 1.00 68.56 251 PRO A N 1
ATOM 1842 C CA . PRO A 1 251 ? 4.596 -4.283 22.710 1.00 68.56 251 PRO A CA 1
ATOM 1843 C C . PRO A 1 251 ? 3.746 -4.379 23.983 1.00 68.56 251 PRO A C 1
ATOM 1845 O O . PRO A 1 251 ? 3.219 -3.377 24.485 1.00 68.56 251 PRO A O 1
ATOM 1848 N N . ALA A 1 252 ? 3.631 -5.586 24.535 1.00 59.03 252 ALA A N 1
ATOM 1849 C CA . ALA A 1 252 ? 3.108 -5.766 25.882 1.00 59.03 252 ALA A CA 1
ATOM 1850 C C . ALA A 1 252 ? 3.962 -4.932 26.849 1.00 59.03 252 ALA A C 1
ATOM 1852 O O . ALA A 1 252 ? 5.191 -5.074 26.883 1.00 59.03 252 ALA A O 1
ATOM 1853 N N . ARG A 1 253 ? 3.337 -4.049 27.640 1.00 55.38 253 ARG A N 1
ATOM 1854 C CA . ARG A 1 253 ? 4.062 -3.375 28.724 1.00 55.38 253 ARG A CA 1
ATOM 1855 C C . ARG A 1 253 ? 4.492 -4.447 29.716 1.00 55.38 253 ARG A C 1
ATOM 1857 O O . ARG A 1 253 ? 3.660 -4.945 30.465 1.00 55.38 253 ARG A O 1
ATOM 1864 N N . ARG A 1 254 ? 5.784 -4.795 29.747 1.00 54.84 254 ARG A N 1
ATOM 1865 C CA . ARG A 1 254 ? 6.305 -5.614 30.846 1.00 54.84 254 ARG A CA 1
ATOM 1866 C C . ARG A 1 254 ? 5.999 -4.879 32.155 1.00 54.84 254 ARG A C 1
ATOM 1868 O O . ARG A 1 254 ? 6.290 -3.682 32.232 1.00 54.84 254 ARG A O 1
ATOM 1875 N N . PRO A 1 255 ? 5.441 -5.550 33.174 1.00 57.06 255 PRO A N 1
ATOM 1876 C CA . PRO A 1 255 ? 5.307 -4.938 34.482 1.00 57.06 255 PRO A CA 1
ATOM 1877 C C . PRO A 1 255 ? 6.705 -4.541 34.957 1.00 57.06 255 PRO A C 1
ATOM 1879 O O . PRO A 1 255 ? 7.603 -5.383 35.050 1.00 57.06 255 PRO A O 1
ATOM 1882 N N . SER A 1 256 ? 6.907 -3.250 35.214 1.00 61.03 256 SER A N 1
ATOM 1883 C CA . SER A 1 256 ? 8.092 -2.773 35.915 1.00 61.03 256 SER A CA 1
ATOM 1884 C C . SER A 1 256 ? 8.068 -3.415 37.298 1.00 61.03 256 SER A C 1
ATOM 1886 O O . SER A 1 256 ? 7.216 -3.067 38.116 1.00 61.03 256 SER A O 1
ATOM 1888 N N . ARG A 1 257 ? 8.945 -4.393 37.545 1.00 57.84 257 ARG A N 1
ATOM 1889 C CA . ARG A 1 257 ? 9.213 -4.846 38.912 1.00 57.84 257 ARG A CA 1
ATOM 1890 C C . ARG A 1 257 ? 9.835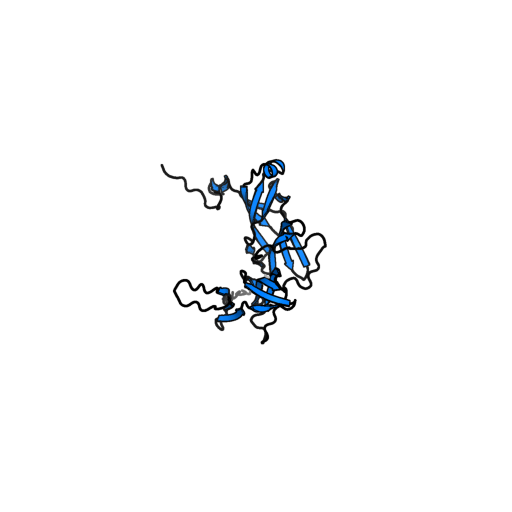 -3.656 39.645 1.00 57.84 257 ARG A C 1
ATOM 1892 O O . ARG A 1 257 ? 10.963 -3.286 39.329 1.00 57.84 257 ARG A O 1
ATOM 1899 N N . LEU A 1 258 ? 9.048 -3.032 40.517 1.00 50.56 258 LEU A N 1
ATOM 1900 C CA . LEU A 1 258 ? 9.525 -2.174 41.599 1.00 50.56 258 LEU A CA 1
ATOM 1901 C C . LEU A 1 258 ? 9.875 -3.059 42.795 1.00 50.56 258 LEU A C 1
ATOM 1903 O O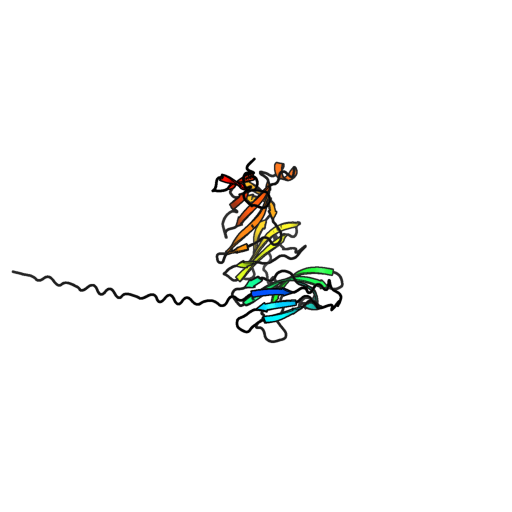 . LEU A 1 258 ? 9.149 -4.063 42.994 1.00 50.56 258 LEU A O 1
#

Secondary structure (DSSP, 8-state):
------PPP------------------EEEEE----TTS----PPPEEEEEETTEEEEEEETTPBPTTSSEEEEEEEEEE-TTS-EEEEEEEEETTEEEEEEEEE-TTSPSSP-EEETTTT-B--TT---B-SS----EE-TT--EEEEEE-TTS-EEEEEEETTEEEEEEETTPBPTTSPEEEEE-TT--EE-TTS-EEEEEEEESSHHHHHTT--EEEEEEE-TTS--EEEEETTSBPTTSPBB-TTSSB------

Foldseek 3Di:
DDDDDDDDDDPPPDDPPPPPPPPDWDKDKFKDDDDPPDPDPPVDFIFIWIQDPVGIDTQGTWQDAAPVGFTFPDWAGWEAFPVRKIWWWTFGQHPNDTAIFIWIWRSPDDPVTDIDGPLVLAPDDPFFDFGAPDIQQWYAALLRWIWTWGAGPVRWIFIWIADPSYIDGQDTQQDAAPVGKGFHHWDRNAWYAYNQGKIKGKTKIGNDPVCVVVVVIWIFIWIGHVPDGIHTQATAQDADPVRFGQHRVRDRPDPPDD

Sequence (258 aa):
MVAHLASFPKMFAGFAIVVIALTVAAAHAFVITPDGENGLHVETPSALYASSTKGLTKVLETGKRVPAGGEIADLGNPALAPDGTLVFGALVNNAGKLEWRLLEVDPNSPPPVHLKEALSGATLTTQYRPVFPADPRVSIAGDGAIEFVASDQFGRAALFRFADNHLDCLLRSGAMTTGGRLITNLGYGSVQVSADGWAVLRATMATDSQAARKRETRNAILLVAPGQGVSEVAVEGENAPDNQRYGADFPARRPSRL

Mean predicted aligned error: 9.0 Å

pLDDT: mean 85.63, std 16.32, range [39.44, 98.19]

Solvent-accessible surface area (backbone atoms only — not comparable to full-atom values): 14809 Å² total; per-residue (Å²): 137,91,80,82,88,81,84,80,84,84,81,79,79,80,80,79,81,78,80,78,80,75,79,74,79,80,66,50,61,48,72,49,71,72,77,58,88,82,81,62,80,65,90,54,66,40,30,38,33,39,37,46,98,92,44,78,40,82,65,51,46,43,69,42,74,46,88,88,60,35,26,28,72,41,78,36,54,54,27,70,31,85,88,59,35,37,36,29,19,31,32,30,37,43,96,85,46,77,45,45,42,52,33,29,36,43,74,84,48,66,84,75,63,58,61,44,56,62,67,68,76,46,54,66,52,94,90,58,46,80,39,45,94,50,64,30,30,46,27,44,22,58,83,51,29,43,31,35,32,34,26,31,83,85,70,40,34,28,36,36,39,39,44,97,52,36,55,45,78,81,43,45,42,75,39,65,34,73,84,58,31,27,29,70,37,55,44,72,45,41,60,46,48,37,61,88,50,36,34,38,32,41,31,32,31,12,70,35,74,68,36,46,75,71,65,52,61,37,41,31,35,37,38,41,40,81,98,53,70,37,38,77,77,43,47,43,72,38,68,44,99,85,68,38,41,26,33,85,86,61,52,63,58,72,79,79,84,126

Radius of gyration: 25.0 Å; Cα contacts (8 Å, |Δi|>4): 572; chains: 1; bounding box: 59×100×65 Å